Protein AF-A0A355BLF7-F1 (afdb_monomer_lite)

Secondary structure (DSSP, 8-state):
--PPEEEEEEEEETTEEEEEEEEESTT-EEEEEETTEEEEE---------THHHHGGGGS-HHHHHHHTTSS-HHHHHHHHHHHHHHHHHHHHHHHTT-TT-HHHHHHHHHHTTSS--SHHHHHHHHHHHHHHHHHTT-SS----BTTBHHHHHHHHHHHHHHHHHTT--HHHHHHHHHHHHHHHHHHHHHH-TT-SB-TTTTHHHHHHHHHHHHHTT--HHHHHHHHHHHHHHHTT-B---SSTHHHHHHHHHHHHHHHHHHH-

pLDDT: mean 91.9, std 12.94, range [33.38, 98.88]

Structure (mmCIF, N/CA/C/O backbone):
data_AF-A0A355BLF7-F1
#
_entry.id   AF-A0A355BLF7-F1
#
loop_
_atom_site.group_PDB
_atom_site.id
_atom_site.type_symbol
_atom_site.label_atom_id
_atom_site.label_alt_id
_atom_site.label_comp_id
_atom_site.label_asym_id
_atom_site.label_entity_id
_atom_site.label_seq_id
_atom_site.pdbx_PDB_ins_code
_atom_site.Cartn_x
_atom_site.Cartn_y
_atom_site.Cartn_z
_atom_site.occupancy
_atom_site.B_iso_or_equiv
_atom_site.auth_seq_id
_atom_site.auth_comp_id
_atom_site.auth_asym_id
_atom_site.auth_atom_id
_atom_site.pdbx_PDB_model_num
ATOM 1 N N . PRO A 1 1 ? 7.977 21.917 -25.451 1.00 33.38 1 PRO A N 1
ATOM 2 C CA . PRO A 1 1 ? 8.836 20.800 -25.909 1.00 33.38 1 PRO A CA 1
ATOM 3 C C . PRO A 1 1 ? 8.774 19.627 -24.913 1.00 33.38 1 PRO A C 1
ATOM 5 O O . PRO A 1 1 ? 9.545 19.585 -23.960 1.00 33.38 1 PRO A O 1
ATOM 8 N N . ARG A 1 2 ? 7.793 18.725 -25.054 1.00 38.34 2 ARG A N 1
ATOM 9 C CA . ARG A 1 2 ? 7.710 17.533 -24.194 1.00 38.34 2 ARG A CA 1
ATOM 10 C C . ARG A 1 2 ? 8.636 16.473 -24.788 1.00 38.34 2 ARG A C 1
ATOM 12 O O . ARG A 1 2 ? 8.293 15.871 -25.797 1.00 38.34 2 ARG A O 1
ATOM 19 N N . GLY A 1 3 ? 9.834 16.346 -24.220 1.00 43.81 3 GLY A N 1
ATOM 20 C CA . GLY A 1 3 ? 10.828 15.356 -24.628 1.00 43.81 3 GLY A CA 1
ATOM 21 C C . GLY A 1 3 ? 10.246 13.948 -24.551 1.00 43.81 3 GLY A C 1
ATOM 22 O O . GLY A 1 3 ? 9.811 13.514 -23.485 1.00 43.81 3 GLY A O 1
ATOM 23 N N . GLY A 1 4 ? 10.193 13.264 -25.691 1.00 65.94 4 GLY A N 1
ATOM 24 C CA . GLY A 1 4 ? 9.926 11.832 -25.730 1.00 65.94 4 GLY A CA 1
ATOM 25 C C . GLY A 1 4 ? 11.127 11.067 -25.181 1.00 65.94 4 GLY A C 1
ATOM 26 O O . GLY A 1 4 ? 12.266 11.516 -25.305 1.00 65.94 4 GLY A O 1
ATOM 27 N N . LEU A 1 5 ? 10.872 9.917 -24.558 1.00 71.56 5 LEU A N 1
ATOM 28 C CA . LEU A 1 5 ? 11.927 8.968 -24.219 1.00 71.56 5 LEU A CA 1
ATOM 29 C C . LEU A 1 5 ? 12.584 8.491 -25.521 1.00 71.56 5 LEU A C 1
ATOM 31 O O . LEU A 1 5 ? 11.860 8.080 -26.423 1.00 71.56 5 LEU A O 1
ATOM 35 N N . SER A 1 6 ? 13.911 8.533 -25.610 1.00 86.19 6 SER A N 1
ATOM 36 C CA . SER A 1 6 ? 14.687 7.846 -26.648 1.00 86.19 6 SER A CA 1
ATOM 37 C C . SER A 1 6 ? 15.894 7.201 -25.973 1.00 86.19 6 SER A C 1
ATOM 39 O O . SER A 1 6 ? 16.704 7.887 -25.347 1.00 86.19 6 SER A O 1
ATOM 41 N N . ILE A 1 7 ? 15.954 5.872 -26.002 1.00 89.06 7 ILE A N 1
ATOM 42 C CA . ILE A 1 7 ? 17.043 5.067 -25.443 1.00 89.06 7 ILE A CA 1
ATOM 43 C C . ILE A 1 7 ? 17.579 4.189 -26.565 1.00 89.06 7 ILE A C 1
ATOM 45 O O . ILE A 1 7 ? 16.824 3.422 -27.156 1.00 89.06 7 ILE A O 1
ATOM 49 N N . LEU A 1 8 ? 18.886 4.246 -26.805 1.00 92.06 8 LEU A N 1
ATOM 50 C CA . LEU A 1 8 ? 19.581 3.312 -27.681 1.00 92.06 8 LEU A CA 1
ATOM 51 C C . LEU A 1 8 ? 20.427 2.367 -26.823 1.00 92.06 8 LEU A C 1
ATOM 53 O O . LEU A 1 8 ? 21.418 2.777 -26.221 1.00 92.06 8 LEU A O 1
ATOM 57 N N . ALA A 1 9 ? 20.007 1.109 -26.728 1.00 92.75 9 ALA A N 1
ATOM 58 C CA . ALA A 1 9 ? 20.757 0.057 -26.054 1.00 92.75 9 ALA A CA 1
ATOM 59 C C . ALA A 1 9 ? 21.667 -0.653 -27.061 1.00 92.75 9 ALA A C 1
ATOM 61 O O . ALA A 1 9 ? 21.210 -1.035 -28.137 1.00 92.75 9 ALA A O 1
ATOM 62 N N . HIS A 1 10 ? 22.935 -0.851 -26.699 1.00 94.56 10 HIS A N 1
ATOM 63 C CA . HIS A 1 10 ? 23.923 -1.572 -27.501 1.00 94.56 10 HIS A CA 1
ATOM 64 C C . HIS A 1 10 ? 24.354 -2.842 -26.768 1.00 94.56 10 HIS A C 1
ATOM 66 O O . HIS A 1 10 ? 24.668 -2.792 -25.579 1.00 94.56 10 HIS A O 1
ATOM 72 N N . VAL A 1 11 ? 24.393 -3.964 -27.482 1.00 94.00 11 VAL A N 1
ATOM 73 C CA . VAL A 1 11 ? 24.944 -5.233 -27.001 1.00 94.00 11 VAL A CA 1
ATOM 74 C C . VAL A 1 11 ? 26.015 -5.691 -27.981 1.00 94.00 11 VAL A C 1
ATOM 76 O O . VAL A 1 11 ? 25.779 -5.727 -29.186 1.00 94.00 11 VAL A O 1
ATOM 79 N N . THR A 1 12 ? 27.178 -6.061 -27.451 1.00 94.75 12 THR A N 1
ATOM 80 C CA . THR A 1 12 ? 28.284 -6.648 -28.211 1.00 94.75 12 THR A CA 1
ATOM 81 C C . THR A 1 12 ? 28.637 -7.989 -27.585 1.00 94.75 12 THR A C 1
ATOM 83 O O . THR A 1 12 ? 28.767 -8.082 -26.364 1.00 94.75 12 THR A O 1
ATOM 86 N N . SER A 1 13 ? 28.798 -9.012 -28.416 1.00 93.12 13 SER A N 1
ATOM 87 C CA . SER A 1 13 ? 29.234 -10.356 -28.027 1.00 93.12 13 SER A CA 1
ATOM 88 C C . SER A 1 13 ? 30.287 -10.877 -29.010 1.00 93.12 13 SER A C 1
ATOM 90 O O . SER A 1 13 ? 30.612 -10.192 -29.981 1.00 93.12 13 SER A O 1
ATOM 92 N N . GLU A 1 14 ? 30.815 -12.081 -28.775 1.00 94.56 14 GLU A N 1
ATOM 93 C CA . GLU A 1 14 ? 31.691 -12.761 -29.743 1.00 94.56 14 GLU A CA 1
ATOM 94 C C . GLU A 1 14 ? 30.963 -13.075 -31.062 1.00 94.56 14 GLU A C 1
ATOM 96 O O . GLU A 1 14 ? 31.590 -13.076 -32.118 1.00 94.56 14 GLU A O 1
ATOM 101 N N . ASP A 1 15 ? 29.639 -13.254 -31.008 1.00 91.81 15 ASP A N 1
ATOM 102 C CA . ASP A 1 15 ? 28.801 -13.626 -32.150 1.00 91.81 15 ASP A CA 1
ATOM 103 C C . ASP A 1 15 ? 28.313 -12.426 -32.984 1.00 91.81 15 ASP A C 1
ATOM 105 O O . ASP A 1 15 ? 27.698 -12.628 -34.028 1.00 91.81 15 ASP A O 1
ATOM 109 N N . GLY A 1 16 ? 28.566 -11.182 -32.549 1.00 93.75 16 GLY A N 1
ATOM 110 C CA . GLY A 1 16 ? 28.149 -9.977 -33.277 1.00 93.75 16 GLY A CA 1
ATOM 111 C C . GLY A 1 16 ? 27.685 -8.816 -32.395 1.00 93.75 16 GLY A C 1
ATOM 112 O O . GLY A 1 16 ? 27.892 -8.791 -31.174 1.00 93.75 16 GLY A O 1
ATOM 113 N N . GLN A 1 17 ? 27.059 -7.826 -33.033 1.00 95.31 17 GLN A N 1
ATOM 114 C CA . GLN A 1 17 ? 26.554 -6.603 -32.409 1.00 95.31 17 GLN A CA 1
ATOM 115 C C . GLN A 1 17 ? 25.059 -6.423 -32.653 1.00 95.31 17 GLN A C 1
ATOM 117 O O . GLN A 1 17 ? 24.564 -6.610 -33.760 1.00 95.31 17 GLN A O 1
ATOM 122 N N . ALA A 1 18 ? 24.333 -5.969 -31.637 1.00 96.19 18 ALA A N 1
ATOM 123 C CA . ALA A 1 18 ? 22.931 -5.603 -31.768 1.00 96.19 18 ALA A CA 1
ATOM 124 C C . ALA A 1 18 ? 22.638 -4.249 -31.121 1.00 96.19 18 ALA A C 1
ATOM 126 O O . ALA A 1 18 ? 23.245 -3.865 -30.118 1.00 96.19 18 ALA A O 1
ATOM 127 N N . THR A 1 19 ? 21.674 -3.525 -31.686 1.00 95.69 19 THR A N 1
ATOM 128 C CA . THR A 1 19 ? 21.139 -2.288 -31.117 1.00 95.69 19 THR A CA 1
ATOM 129 C C . THR A 1 19 ? 19.628 -2.371 -30.985 1.00 95.69 19 THR A C 1
ATOM 131 O O . THR A 1 19 ? 18.955 -2.906 -31.862 1.00 95.69 19 THR A O 1
ATOM 134 N N . ALA A 1 20 ? 19.084 -1.840 -29.894 1.00 94.62 20 ALA A N 1
ATOM 135 C CA . ALA A 1 20 ? 17.649 -1.694 -29.688 1.00 94.62 20 ALA A CA 1
ATOM 136 C C . ALA A 1 20 ? 17.327 -0.235 -29.353 1.00 94.62 20 ALA A C 1
ATOM 138 O O . ALA A 1 20 ? 17.815 0.307 -28.362 1.00 94.62 20 ALA A O 1
ATOM 139 N N . LEU A 1 21 ? 16.512 0.396 -30.191 1.00 91.12 21 LEU A N 1
ATOM 140 C CA . LEU A 1 21 ? 15.984 1.739 -30.004 1.00 91.12 21 LEU A CA 1
ATOM 141 C C . LEU A 1 21 ? 14.617 1.642 -29.324 1.00 91.12 21 LEU A C 1
ATOM 143 O O . LEU A 1 21 ? 13.705 1.006 -29.853 1.00 91.12 21 LEU A O 1
ATOM 147 N N . ILE A 1 22 ? 14.475 2.274 -28.166 1.00 88.75 22 ILE A N 1
ATOM 148 C CA . ILE A 1 22 ? 13.221 2.411 -27.423 1.00 88.75 22 ILE A CA 1
ATOM 149 C C . ILE A 1 22 ? 12.811 3.876 -27.497 1.00 88.75 22 ILE A C 1
ATOM 151 O O . ILE A 1 22 ? 13.537 4.732 -26.992 1.00 88.75 22 ILE A O 1
ATOM 155 N N . GLU A 1 23 ? 11.661 4.168 -28.104 1.00 85.12 23 GLU A N 1
ATOM 156 C CA . GLU A 1 23 ? 11.218 5.546 -28.344 1.00 85.12 23 GLU A CA 1
ATOM 157 C C . GLU A 1 23 ? 9.750 5.793 -27.987 1.00 85.12 23 GLU A C 1
ATOM 159 O O . GLU A 1 23 ? 8.889 4.930 -28.126 1.00 85.12 23 GLU A O 1
ATOM 164 N N . GLY A 1 24 ? 9.446 6.993 -27.494 1.00 76.88 24 GLY A N 1
ATOM 165 C CA . GLY A 1 24 ? 8.100 7.409 -27.092 1.00 76.88 24 GLY A CA 1
ATOM 166 C C . GLY A 1 24 ? 7.677 6.880 -25.716 1.00 76.88 24 GLY A C 1
ATOM 167 O O . GLY A 1 24 ? 7.383 7.672 -24.821 1.00 76.88 24 GLY A O 1
ATOM 168 N N . SER A 1 25 ? 7.686 5.557 -25.514 1.00 75.38 25 SER A N 1
ATOM 169 C CA . SER A 1 25 ? 7.374 4.887 -24.238 1.00 75.38 25 SER A CA 1
ATOM 170 C C . SER A 1 25 ? 8.478 3.909 -23.840 1.00 75.38 25 SER A C 1
ATOM 172 O O . SER A 1 25 ? 9.094 3.284 -24.692 1.00 75.38 25 SER A O 1
ATOM 174 N N . HIS A 1 26 ? 8.671 3.699 -22.534 1.00 74.69 26 HIS A N 1
ATOM 175 C CA . HIS A 1 26 ? 9.653 2.756 -21.971 1.00 74.69 26 HIS A CA 1
ATOM 176 C C . HIS A 1 26 ? 9.409 1.284 -22.345 1.00 74.69 26 HIS A C 1
ATOM 178 O O . HIS A 1 26 ? 10.265 0.441 -22.103 1.00 74.69 26 HIS A O 1
ATOM 184 N N . THR A 1 27 ? 8.253 0.974 -22.930 1.00 81.31 27 THR A N 1
ATOM 185 C CA . THR A 1 27 ? 7.889 -0.357 -23.435 1.00 81.31 27 THR A CA 1
ATOM 186 C C . THR A 1 27 ? 7.855 -0.442 -24.961 1.00 81.31 27 THR A C 1
ATOM 188 O O . THR A 1 27 ? 7.622 -1.520 -25.505 1.00 81.31 27 THR A O 1
ATOM 191 N N . HIS A 1 28 ? 8.060 0.672 -25.670 1.00 85.00 28 HIS A N 1
ATOM 192 C CA . HIS A 1 28 ? 7.994 0.709 -27.129 1.00 85.00 28 HIS A CA 1
ATOM 193 C C . HIS A 1 28 ? 9.388 0.533 -27.717 1.00 85.00 28 HIS A C 1
ATOM 195 O O . HIS A 1 28 ? 10.113 1.500 -27.937 1.00 85.00 28 HIS A O 1
ATOM 201 N N . VAL A 1 29 ? 9.763 -0.721 -27.972 1.00 89.88 29 VAL A N 1
ATOM 202 C CA . VAL A 1 29 ? 10.907 -1.019 -28.837 1.00 89.88 29 VAL A CA 1
ATOM 203 C C . VAL A 1 29 ? 10.523 -0.554 -30.240 1.00 89.88 29 VAL A C 1
ATOM 205 O O . VAL A 1 29 ? 9.631 -1.128 -30.855 1.00 89.88 29 VAL A O 1
ATOM 208 N N . ALA A 1 30 ? 11.145 0.522 -30.710 1.00 91.12 30 ALA A N 1
ATOM 209 C CA . ALA A 1 30 ? 10.892 1.115 -32.016 1.00 91.12 30 ALA A CA 1
ATOM 210 C C . ALA A 1 30 ? 11.694 0.412 -33.112 1.00 91.12 30 ALA A C 1
ATOM 212 O O . ALA A 1 30 ? 11.191 0.208 -34.212 1.00 91.12 30 ALA A O 1
ATOM 213 N N . LYS A 1 31 ? 12.935 0.011 -32.814 1.00 93.50 31 LYS A N 1
ATOM 214 C CA . LYS A 1 31 ? 13.829 -0.603 -33.799 1.00 93.50 31 LYS A CA 1
ATOM 215 C C . LYS A 1 31 ? 14.808 -1.562 -33.142 1.00 93.50 31 LYS A C 1
ATOM 217 O O . LYS A 1 31 ? 15.333 -1.254 -32.079 1.00 93.50 31 LYS A O 1
ATOM 222 N N . VAL A 1 32 ? 15.093 -2.690 -33.785 1.00 95.31 32 VAL A N 1
ATOM 223 C CA . VAL A 1 32 ? 16.203 -3.584 -33.432 1.00 95.31 32 VAL A CA 1
ATOM 224 C C . VAL A 1 32 ? 17.059 -3.813 -34.670 1.00 95.31 32 VAL A C 1
ATOM 226 O O . VAL A 1 32 ? 16.540 -4.162 -35.730 1.00 95.31 32 VAL A O 1
ATOM 229 N N . THR A 1 33 ? 18.367 -3.626 -34.529 1.00 95.62 33 THR A N 1
ATOM 230 C CA . THR A 1 33 ? 19.365 -3.856 -35.579 1.00 95.62 33 THR A CA 1
ATOM 231 C C . THR A 1 33 ? 20.331 -4.938 -35.108 1.00 95.62 33 THR A C 1
ATOM 233 O O . THR A 1 33 ? 20.793 -4.861 -33.976 1.00 95.62 33 THR A O 1
ATOM 236 N N . VAL A 1 34 ? 20.651 -5.921 -35.947 1.00 95.19 34 VAL A N 1
ATOM 237 C CA . VAL A 1 34 ? 21.659 -6.964 -35.690 1.00 95.19 34 VAL A CA 1
ATOM 238 C C . VAL A 1 34 ? 22.688 -6.894 -36.811 1.00 95.19 34 VAL A C 1
ATOM 240 O O . VAL A 1 34 ? 22.319 -6.930 -37.981 1.00 95.19 34 VAL A O 1
ATOM 243 N N . ASP A 1 35 ? 23.954 -6.686 -36.460 1.00 94.69 35 ASP A N 1
ATOM 244 C CA . ASP A 1 35 ? 25.089 -6.520 -37.377 1.00 94.69 35 ASP A CA 1
ATOM 245 C C . ASP A 1 35 ? 24.830 -5.498 -38.499 1.00 94.69 35 ASP A C 1
ATOM 247 O O . ASP A 1 35 ? 25.184 -5.682 -39.661 1.00 94.69 35 ASP A O 1
ATOM 251 N N . GLY A 1 36 ? 24.163 -4.394 -38.146 1.00 89.50 36 GLY A N 1
ATOM 252 C CA . GLY A 1 36 ? 23.797 -3.324 -39.082 1.00 89.50 36 GLY A CA 1
ATOM 253 C C . GLY A 1 36 ? 22.530 -3.585 -39.908 1.00 89.50 36 GLY A C 1
ATOM 254 O O . GLY A 1 36 ? 22.077 -2.680 -40.608 1.00 89.50 36 GLY A O 1
ATOM 255 N N . VAL A 1 37 ? 21.910 -4.764 -39.796 1.00 93.81 37 VAL A N 1
ATOM 256 C CA . VAL A 1 37 ? 20.663 -5.124 -40.488 1.00 93.81 37 VAL A CA 1
ATOM 257 C C . VAL A 1 37 ? 19.459 -4.928 -39.570 1.00 93.81 37 VAL A C 1
ATOM 259 O O . VAL A 1 37 ? 19.439 -5.404 -38.437 1.00 93.81 37 VAL A O 1
ATOM 262 N N . VAL A 1 38 ? 18.426 -4.232 -40.050 1.00 94.75 38 VAL A N 1
ATOM 263 C CA . VAL A 1 38 ? 17.184 -4.025 -39.290 1.00 94.75 38 VAL A CA 1
ATOM 264 C C . VAL A 1 38 ? 16.431 -5.351 -39.179 1.00 94.75 38 VAL A C 1
ATOM 266 O O . VAL A 1 38 ? 15.897 -5.852 -40.164 1.00 94.75 38 VAL A O 1
ATOM 269 N N . ALA A 1 39 ? 16.394 -5.914 -37.973 1.00 93.56 39 ALA A N 1
ATOM 270 C CA . ALA A 1 39 ? 15.691 -7.158 -37.667 1.00 93.56 39 ALA A CA 1
ATOM 271 C C . ALA A 1 39 ? 14.232 -6.911 -37.249 1.00 93.56 39 ALA A C 1
ATOM 273 O O . ALA A 1 39 ? 13.374 -7.775 -37.419 1.00 93.56 39 ALA A O 1
ATOM 274 N N . PHE A 1 40 ? 13.945 -5.732 -36.693 1.00 92.94 40 PHE A N 1
ATOM 275 C CA . PHE A 1 40 ? 12.611 -5.332 -36.261 1.00 92.94 40 PHE A CA 1
ATOM 276 C C . PHE A 1 40 ? 12.463 -3.814 -36.351 1.00 92.94 40 PHE A C 1
ATOM 278 O O . PHE A 1 40 ? 13.364 -3.079 -35.950 1.00 92.94 40 PHE A O 1
ATOM 285 N N . GLU A 1 41 ? 11.315 -3.339 -36.824 1.00 92.56 41 GLU A N 1
ATOM 286 C CA . GLU A 1 41 ? 10.962 -1.921 -36.817 1.00 92.56 41 GLU A CA 1
ATOM 287 C C . GLU A 1 41 ? 9.455 -1.777 -36.603 1.00 92.56 41 GLU A C 1
ATOM 289 O O . GLU A 1 41 ? 8.650 -2.493 -37.202 1.00 92.56 41 GLU A O 1
ATOM 294 N N . ARG A 1 42 ? 9.073 -0.879 -35.698 1.00 88.31 42 ARG A N 1
ATOM 295 C CA . ARG A 1 42 ? 7.686 -0.557 -35.387 1.00 88.31 42 ARG A CA 1
ATOM 296 C C . ARG A 1 42 ? 7.572 0.942 -35.182 1.00 88.31 42 ARG A C 1
ATOM 298 O O . ARG A 1 42 ? 8.088 1.491 -34.207 1.00 88.31 42 ARG A O 1
ATOM 305 N N . GLU A 1 43 ? 6.837 1.583 -36.080 1.00 80.25 43 GLU A N 1
ATOM 306 C CA . GLU A 1 43 ? 6.510 2.995 -35.939 1.00 80.25 43 GLU A CA 1
ATOM 307 C C . GLU A 1 43 ? 5.768 3.240 -34.624 1.00 80.25 43 GLU A C 1
ATOM 309 O O . GLU A 1 43 ? 4.969 2.415 -34.161 1.00 80.25 43 GLU A O 1
ATOM 314 N N . ILE A 1 44 ? 6.035 4.393 -34.012 1.00 69.25 44 ILE A N 1
ATOM 315 C CA . ILE A 1 44 ? 5.171 4.897 -32.955 1.00 69.25 44 ILE A CA 1
ATOM 316 C C . ILE A 1 44 ? 3.827 5.133 -33.629 1.00 69.25 44 ILE A C 1
ATOM 318 O O . ILE A 1 44 ? 3.672 6.087 -34.389 1.00 69.25 44 ILE A O 1
ATOM 322 N N . GLN A 1 45 ? 2.849 4.266 -33.364 1.00 59.28 45 GLN A N 1
ATOM 323 C CA . GLN A 1 45 ? 1.475 4.625 -33.648 1.00 59.28 45 GLN A CA 1
ATOM 324 C C . GLN A 1 45 ? 1.172 5.822 -32.754 1.00 59.28 45 GLN A C 1
ATOM 326 O O . GLN A 1 45 ? 0.854 5.668 -31.576 1.00 59.28 45 GLN A O 1
ATOM 331 N N . THR A 1 46 ? 1.254 7.024 -33.320 1.00 48.84 46 THR A N 1
ATOM 332 C CA . THR A 1 46 ? 0.516 8.182 -32.834 1.00 48.84 46 THR A CA 1
ATOM 333 C C . THR A 1 46 ? -0.957 7.909 -33.098 1.00 48.84 46 THR A C 1
ATOM 335 O O . THR A 1 46 ? -1.629 8.637 -33.819 1.00 48.84 46 THR A O 1
ATOM 338 N N . GLN A 1 47 ? -1.500 6.845 -32.504 1.00 41.53 47 GLN A N 1
ATOM 339 C CA . GLN A 1 47 ? -2.813 7.046 -31.952 1.00 41.53 47 GLN A CA 1
ATOM 340 C C . GLN A 1 47 ? -2.597 8.202 -30.986 1.00 41.53 47 GLN A C 1
ATOM 342 O O . GLN A 1 47 ? -1.749 8.133 -30.090 1.00 41.53 47 GLN A O 1
ATOM 347 N N . GLU A 1 48 ? -3.320 9.293 -31.207 1.00 38.94 48 GLU A N 1
ATOM 348 C CA . GLU A 1 48 ? -3.847 10.062 -30.097 1.00 38.94 48 GLU A CA 1
ATOM 349 C C . GLU A 1 48 ? -4.538 9.039 -29.193 1.00 38.94 48 GLU A C 1
ATOM 351 O O . GLU A 1 48 ? -5.742 8.821 -29.248 1.00 38.94 48 GLU A O 1
ATOM 356 N N . SER A 1 49 ? -3.755 8.291 -28.411 1.00 37.47 49 SER A N 1
ATOM 357 C CA . SER A 1 49 ? -4.277 7.592 -27.272 1.00 37.47 49 SER A CA 1
ATOM 358 C C . SER A 1 49 ? -4.896 8.739 -26.516 1.00 37.47 49 SER A C 1
ATOM 360 O O . SER A 1 49 ? -4.166 9.654 -26.110 1.00 37.47 49 SER A O 1
ATOM 362 N N . ASN A 1 50 ? -6.219 8.742 -26.436 1.00 36.06 50 ASN A N 1
ATOM 363 C CA . ASN A 1 50 ? -6.960 9.501 -25.462 1.00 36.06 50 ASN A CA 1
ATOM 364 C C . ASN A 1 50 ? -6.363 9.153 -24.087 1.00 36.06 50 ASN A C 1
ATOM 366 O O . ASN A 1 50 ? -6.921 8.392 -23.311 1.00 36.06 50 ASN A O 1
ATOM 370 N N . ASN A 1 51 ? -5.221 9.760 -23.757 1.00 39.19 51 ASN A N 1
ATOM 371 C CA . ASN A 1 51 ? -4.736 9.981 -22.406 1.00 39.19 51 ASN A CA 1
ATOM 372 C C . ASN A 1 51 ? -5.690 10.950 -21.682 1.00 39.19 51 ASN A C 1
ATOM 374 O O . ASN A 1 51 ? -5.381 11.361 -20.570 1.00 39.19 51 ASN A O 1
ATOM 378 N N . GLN A 1 52 ? -6.838 11.290 -22.289 1.00 38.91 52 GLN A N 1
ATOM 379 C CA . GLN A 1 52 ? -8.002 11.880 -21.638 1.00 38.91 52 GLN A CA 1
ATOM 380 C C . GLN A 1 52 ? -8.323 11.134 -20.332 1.00 38.91 52 GLN A C 1
ATOM 382 O O . GLN A 1 52 ? -8.468 11.763 -19.297 1.00 38.91 52 GLN A O 1
ATOM 387 N N . SER A 1 53 ? -8.232 9.796 -20.280 1.00 46.44 53 SER A N 1
ATOM 388 C CA . SER A 1 53 ? -8.604 9.078 -19.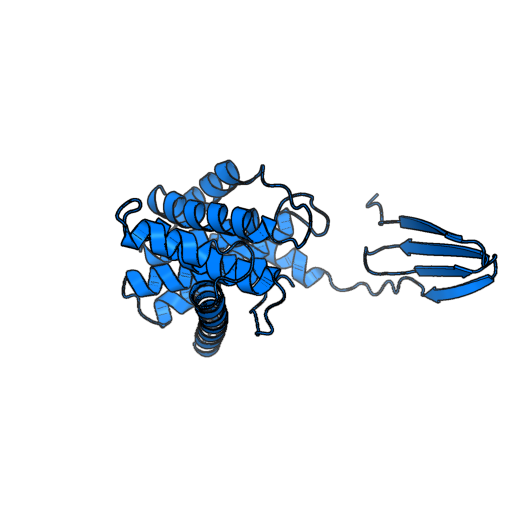047 1.00 46.44 53 SER A CA 1
ATOM 389 C C . SER A 1 53 ? -7.684 9.321 -17.835 1.00 46.44 53 SER A C 1
ATOM 391 O O . SER A 1 53 ? -8.072 9.010 -16.712 1.00 46.44 53 SER A O 1
ATOM 393 N N . ALA A 1 54 ? -6.454 9.811 -18.032 1.00 49.88 54 ALA A N 1
ATOM 394 C CA . ALA A 1 54 ? -5.532 10.132 -16.938 1.00 49.88 54 ALA A CA 1
ATOM 395 C C . ALA A 1 54 ? -5.520 11.631 -16.593 1.00 49.88 54 ALA A C 1
ATOM 397 O O . ALA A 1 54 ? -5.169 11.967 -15.462 1.00 49.88 54 ALA A O 1
ATOM 398 N N . SER A 1 55 ? -5.896 12.513 -17.534 1.00 54.09 55 SER A N 1
ATOM 399 C CA . SER A 1 55 ? -6.024 13.950 -17.259 1.00 54.09 55 SER A CA 1
ATOM 400 C C . SER A 1 55 ? -7.266 14.272 -16.441 1.00 54.09 55 SER A C 1
ATOM 402 O O . SER A 1 55 ? -7.178 15.105 -15.549 1.00 54.09 55 SER A O 1
ATOM 404 N N . ASP A 1 56 ? -8.370 13.560 -16.666 1.00 69.94 56 ASP A N 1
ATOM 405 C CA . ASP A 1 56 ? -9.668 13.962 -16.112 1.00 69.94 56 ASP A CA 1
ATOM 406 C C . ASP A 1 56 ? -9.733 13.833 -14.581 1.00 69.94 56 ASP A C 1
ATOM 408 O O . ASP A 1 56 ? -10.404 14.614 -13.919 1.00 69.94 56 ASP A O 1
ATOM 412 N N . LEU A 1 57 ? -9.002 12.885 -13.976 1.00 83.06 57 LEU A N 1
ATOM 413 C CA . LEU A 1 57 ? -8.980 12.709 -12.513 1.00 83.06 57 LEU A CA 1
ATOM 414 C C . LEU A 1 57 ? -8.329 13.878 -11.767 1.00 83.06 57 LEU A C 1
ATOM 416 O O . LEU A 1 57 ? -8.637 14.088 -10.595 1.00 83.06 57 LEU A O 1
ATOM 420 N N . LEU A 1 58 ? -7.411 14.598 -12.417 1.00 86.50 58 LEU A N 1
ATOM 421 C CA . LEU A 1 58 ? -6.706 15.729 -11.811 1.00 86.50 58 LEU A CA 1
ATOM 422 C C . LEU A 1 58 ? -7.556 17.003 -11.777 1.00 86.50 58 LEU A C 1
ATOM 424 O O . LEU A 1 58 ? -7.219 17.923 -11.034 1.00 86.50 58 LEU A O 1
ATOM 428 N N . ASP A 1 59 ? -8.651 17.035 -12.539 1.00 90.31 59 ASP A N 1
ATOM 429 C CA . ASP A 1 59 ? -9.588 18.158 -12.574 1.00 90.31 59 ASP A CA 1
ATOM 430 C C . ASP A 1 59 ? -10.586 18.127 -11.403 1.00 90.31 59 ASP A C 1
ATOM 432 O O . ASP A 1 59 ? -11.231 19.135 -11.114 1.00 90.31 59 ASP A O 1
ATOM 436 N N . TYR A 1 60 ? -10.687 16.997 -10.692 1.00 91.50 60 TYR A N 1
ATOM 437 C CA . TYR A 1 60 ? -11.535 16.849 -9.510 1.00 91.50 60 TYR A CA 1
ATOM 43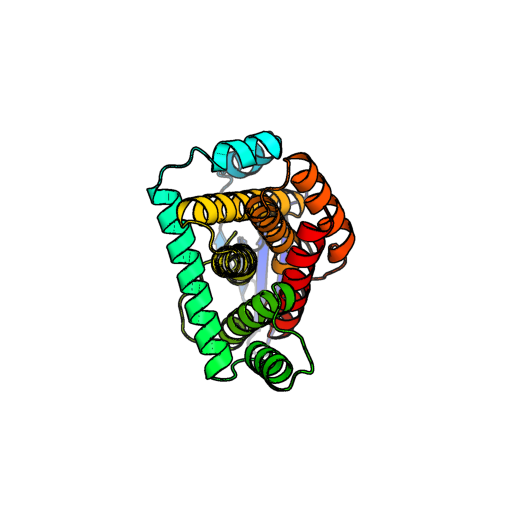8 C C . TYR A 1 60 ? -10.769 17.138 -8.219 1.00 91.50 60 TYR A C 1
ATOM 440 O O . TYR A 1 60 ? -9.624 16.724 -8.019 1.00 91.50 60 TYR A O 1
ATOM 448 N N . SER A 1 61 ? -11.448 17.784 -7.277 1.00 92.75 61 SER A N 1
ATOM 449 C CA . SER A 1 61 ? -10.973 17.909 -5.905 1.00 92.75 61 SER A CA 1
ATOM 450 C C . SER A 1 61 ? -10.993 16.558 -5.181 1.00 92.75 61 SER A C 1
ATOM 452 O O . SER A 1 61 ? -11.824 15.687 -5.444 1.00 92.75 61 SER A O 1
ATOM 454 N N . ILE A 1 62 ? -10.125 16.405 -4.175 1.00 91.69 62 ILE A N 1
ATOM 455 C CA . ILE A 1 62 ? -10.130 15.234 -3.279 1.00 91.69 62 ILE A CA 1
ATOM 456 C C . ILE A 1 62 ? -11.524 15.014 -2.673 1.00 91.69 62 ILE A C 1
ATOM 458 O O . ILE A 1 62 ? -11.975 13.875 -2.556 1.00 91.69 62 ILE A O 1
ATOM 462 N N . LYS A 1 63 ? -12.238 16.097 -2.347 1.00 93.19 63 LYS A N 1
ATOM 463 C CA . LYS A 1 63 ? -13.605 16.040 -1.824 1.00 93.19 63 LYS A CA 1
ATOM 464 C C . LYS A 1 63 ? -14.571 15.383 -2.797 1.00 93.19 63 LYS A C 1
ATOM 466 O O . LYS A 1 63 ? -15.356 14.537 -2.377 1.00 93.19 63 LYS A O 1
ATOM 471 N N . GLU A 1 64 ? -14.527 15.765 -4.068 1.00 94.75 64 GLU A N 1
ATOM 472 C CA . GLU A 1 64 ? -15.390 15.194 -5.104 1.00 94.75 64 GLU A CA 1
ATOM 473 C C . GLU A 1 64 ? -15.083 13.712 -5.311 1.00 94.75 64 GLU A C 1
ATOM 475 O O . GLU A 1 64 ? -16.004 12.898 -5.304 1.00 94.75 64 GLU A O 1
ATOM 480 N N . LEU A 1 65 ? -13.799 13.343 -5.367 1.00 94.31 65 LEU A N 1
ATOM 481 C CA . LEU A 1 65 ? -13.369 11.948 -5.507 1.00 94.31 65 LEU A CA 1
ATOM 482 C C . LEU A 1 65 ? -13.841 11.073 -4.337 1.00 94.31 65 LEU A C 1
ATOM 484 O O . LEU A 1 65 ? -14.396 9.995 -4.543 1.00 94.31 65 LEU A O 1
ATOM 488 N N . VAL A 1 66 ? -13.654 11.543 -3.100 1.00 94.31 66 VAL A N 1
ATOM 489 C CA . VAL A 1 66 ? -14.091 10.829 -1.890 1.00 94.31 66 VAL A CA 1
ATOM 490 C C . VAL A 1 66 ? -15.613 10.751 -1.809 1.00 94.31 66 VAL A C 1
ATOM 492 O O . VAL A 1 66 ? -16.148 9.732 -1.378 1.00 94.31 66 VAL A O 1
ATOM 495 N N . THR A 1 67 ? -16.322 11.802 -2.224 1.00 94.75 67 THR A N 1
ATOM 496 C CA . THR A 1 67 ? -17.793 11.804 -2.243 1.00 94.75 67 THR A CA 1
ATOM 497 C C . THR A 1 67 ? -18.313 10.781 -3.245 1.00 94.75 67 THR A C 1
ATOM 499 O O . THR A 1 67 ? -19.132 9.947 -2.874 1.00 94.75 67 THR A O 1
ATOM 502 N N . ALA A 1 68 ? -17.754 10.752 -4.458 1.00 95.62 68 ALA A N 1
ATOM 503 C CA . ALA A 1 68 ? -18.113 9.776 -5.485 1.00 95.62 68 ALA A CA 1
ATOM 504 C C . ALA A 1 68 ? -17.890 8.320 -5.037 1.00 95.62 68 ALA A C 1
ATOM 506 O O . ALA A 1 68 ? -18.636 7.433 -5.443 1.00 95.62 68 ALA A O 1
ATOM 507 N N . CYS A 1 69 ? -16.911 8.064 -4.159 1.00 97.00 69 CYS A N 1
ATOM 508 C CA . CYS A 1 69 ? -16.675 6.729 -3.600 1.00 97.00 69 CYS A CA 1
ATOM 509 C C . CYS A 1 69 ? -17.804 6.221 -2.698 1.00 97.00 69 CYS A C 1
ATOM 511 O O . CYS A 1 69 ? -17.857 5.019 -2.476 1.00 97.00 69 CYS A O 1
ATOM 513 N N . LYS A 1 70 ? -18.662 7.099 -2.159 1.00 94.94 70 LYS A N 1
ATOM 514 C CA . LYS A 1 70 ? -19.798 6.719 -1.299 1.00 94.94 70 LYS A CA 1
ATOM 515 C C . LYS A 1 70 ? -21.029 6.292 -2.096 1.00 94.94 70 LYS A C 1
ATOM 517 O O . LYS A 1 70 ? -21.875 5.579 -1.565 1.00 94.94 70 LYS A O 1
ATOM 522 N N . ASP A 1 71 ? -21.094 6.699 -3.360 1.00 94.88 71 ASP A N 1
ATOM 523 C CA . ASP A 1 71 ? -22.235 6.478 -4.249 1.00 94.88 71 ASP A CA 1
ATOM 524 C C . ASP A 1 71 ? -21.965 5.365 -5.280 1.00 94.88 71 ASP A C 1
ATOM 526 O O . ASP A 1 71 ? -22.696 5.217 -6.263 1.00 94.88 71 ASP A O 1
ATOM 530 N N . LEU A 1 72 ? -20.902 4.574 -5.090 1.00 96.44 72 LEU A N 1
ATOM 531 C CA . LEU A 1 72 ? -20.609 3.443 -5.965 1.00 96.44 72 LEU A CA 1
ATOM 532 C C . LEU A 1 72 ? -21.649 2.325 -5.780 1.00 96.44 72 LEU A C 1
ATOM 534 O O . LEU A 1 72 ? -22.174 2.127 -4.683 1.00 96.44 72 LEU A O 1
ATOM 538 N N . PRO A 1 73 ? -21.942 1.549 -6.840 1.00 97.00 73 PRO A N 1
ATOM 539 C CA . PRO A 1 73 ? -22.833 0.405 -6.721 1.00 97.00 73 PRO A CA 1
ATOM 540 C C . PRO A 1 73 ? -22.228 -0.659 -5.798 1.00 97.00 73 PRO A C 1
ATOM 542 O O . PRO A 1 73 ? -21.028 -0.919 -5.854 1.00 97.00 73 PRO A O 1
ATOM 545 N N . GLU A 1 74 ? -23.073 -1.362 -5.042 1.00 95.94 74 GLU A N 1
ATOM 546 C CA . GLU A 1 74 ? -22.663 -2.399 -4.077 1.00 95.94 74 GLU A CA 1
ATOM 547 C C . GLU A 1 74 ? -21.706 -3.451 -4.669 1.00 95.94 74 GLU A C 1
ATOM 549 O O . GLU A 1 74 ? -20.755 -3.900 -4.033 1.00 95.94 74 GLU A O 1
ATOM 554 N N . GLN A 1 75 ? -21.905 -3.805 -5.942 1.00 97.88 75 GLN A N 1
ATOM 555 C CA . GLN A 1 75 ? -21.042 -4.743 -6.661 1.00 97.88 75 GLN A CA 1
ATOM 556 C C . GLN A 1 75 ? -19.578 -4.266 -6.736 1.00 97.88 75 GLN A C 1
ATOM 558 O O . GLN A 1 75 ? -18.666 -5.093 -6.732 1.00 97.88 75 GLN A O 1
ATOM 563 N N . ALA A 1 76 ? -19.341 -2.952 -6.801 1.00 97.88 76 ALA A N 1
ATOM 564 C CA . ALA A 1 76 ? -18.000 -2.376 -6.791 1.00 97.88 76 ALA A CA 1
ATOM 565 C C . ALA A 1 76 ? -17.339 -2.525 -5.413 1.00 97.88 76 ALA A C 1
ATOM 567 O O . ALA A 1 76 ? -16.171 -2.905 -5.343 1.00 97.88 76 ALA A O 1
ATOM 568 N N . TYR A 1 77 ? -18.083 -2.305 -4.325 1.00 98.44 77 TYR A N 1
ATOM 569 C CA . TYR A 1 77 ? -17.586 -2.536 -2.966 1.00 98.44 77 TYR A CA 1
ATOM 570 C C . TYR A 1 77 ? -17.226 -3.998 -2.747 1.00 98.44 77 TYR A C 1
ATOM 572 O O . TYR A 1 77 ? -16.109 -4.299 -2.326 1.00 98.44 77 TYR A O 1
ATOM 580 N N . LYS A 1 78 ? -18.124 -4.911 -3.130 1.00 98.31 78 LYS A N 1
ATOM 581 C CA . LYS A 1 78 ? -17.873 -6.350 -3.047 1.00 98.31 78 LYS A CA 1
ATOM 582 C C . LYS A 1 78 ? -16.615 -6.758 -3.813 1.00 98.31 78 LYS A C 1
ATOM 584 O O . LYS A 1 78 ? -15.768 -7.457 -3.269 1.00 98.31 78 LYS A O 1
ATOM 589 N N . PHE A 1 79 ? -16.450 -6.257 -5.038 1.00 98.19 79 PHE A N 1
ATOM 590 C CA . PHE A 1 79 ? -15.247 -6.504 -5.830 1.00 98.19 79 PHE A CA 1
ATOM 591 C C . PHE A 1 79 ? -13.968 -6.044 -5.111 1.00 98.19 79 PHE A C 1
ATOM 593 O O . PHE A 1 79 ? -12.986 -6.784 -5.061 1.00 98.19 79 PHE A O 1
ATOM 600 N N . LEU A 1 80 ? -13.971 -4.841 -4.529 1.00 98.44 80 LEU A N 1
ATOM 601 C CA . LEU A 1 80 ? -12.817 -4.314 -3.797 1.00 98.44 80 LEU A CA 1
ATOM 602 C C . LEU A 1 80 ? -12.499 -5.135 -2.541 1.00 98.44 80 LEU A C 1
ATOM 604 O O . LEU A 1 80 ? -11.324 -5.366 -2.243 1.00 98.44 80 LEU A O 1
ATOM 608 N N . ILE A 1 81 ? -13.525 -5.602 -1.830 1.00 98.69 81 ILE A N 1
ATOM 609 C CA . ILE A 1 81 ? -13.376 -6.470 -0.657 1.00 98.69 81 ILE A CA 1
ATOM 610 C C . ILE A 1 81 ? -12.785 -7.822 -1.065 1.00 98.69 81 ILE A C 1
ATOM 612 O O . ILE A 1 81 ? -11.798 -8.244 -0.464 1.00 98.69 81 ILE A O 1
ATOM 616 N N . ASP A 1 82 ? -13.301 -8.460 -2.119 1.00 98.25 82 ASP A N 1
ATOM 617 C CA . ASP A 1 82 ? -12.768 -9.724 -2.648 1.00 98.25 82 ASP A CA 1
ATOM 618 C C . ASP A 1 82 ? -11.280 -9.587 -3.018 1.00 98.25 82 ASP A C 1
ATOM 620 O O . ASP A 1 82 ? -10.447 -10.440 -2.693 1.00 98.25 82 ASP A O 1
ATOM 624 N N . CYS A 1 83 ? -10.913 -8.457 -3.626 1.00 96.88 83 CYS A N 1
ATOM 625 C CA . CYS A 1 83 ? -9.530 -8.121 -3.948 1.00 96.88 83 CYS A CA 1
ATOM 626 C C . CYS A 1 83 ? -8.646 -7.989 -2.696 1.00 96.88 83 CYS A C 1
ATOM 628 O O . CYS A 1 83 ? -7.534 -8.528 -2.651 1.00 96.88 83 CYS A O 1
ATOM 630 N N . ALA A 1 84 ? -9.134 -7.303 -1.660 1.00 98.38 84 ALA A N 1
ATOM 631 C CA . ALA A 1 84 ? -8.424 -7.156 -0.392 1.00 98.38 84 ALA A CA 1
ATOM 632 C C . ALA A 1 84 ? -8.278 -8.501 0.347 1.00 98.38 84 ALA A C 1
ATOM 634 O O . ALA A 1 84 ? -7.212 -8.794 0.896 1.00 98.38 84 ALA A O 1
ATOM 635 N N . LEU A 1 85 ? -9.310 -9.350 0.316 1.00 98.44 85 LEU A N 1
ATOM 636 C CA . LEU A 1 85 ? -9.294 -10.696 0.894 1.00 98.44 85 LEU A CA 1
ATOM 637 C C . LEU A 1 85 ? -8.288 -11.612 0.185 1.00 98.44 85 LEU A C 1
ATOM 639 O O . LEU A 1 85 ? -7.580 -12.363 0.858 1.00 98.44 85 LEU A O 1
ATOM 643 N N . SER A 1 86 ? -8.147 -11.504 -1.142 1.00 97.62 86 SER A N 1
ATOM 644 C CA . SER A 1 86 ? -7.090 -12.206 -1.886 1.00 97.62 86 SER A CA 1
ATOM 645 C C . SER A 1 86 ? -5.701 -11.822 -1.368 1.00 97.62 86 SER A C 1
ATOM 647 O O . SER A 1 86 ? -4.880 -12.688 -1.069 1.00 97.62 86 SER A O 1
ATOM 649 N N . ASN A 1 87 ? -5.448 -10.525 -1.168 1.00 98.31 87 ASN A N 1
ATOM 650 C CA . ASN A 1 87 ? -4.183 -10.056 -0.596 1.00 98.31 87 ASN A CA 1
ATOM 651 C C . ASN A 1 87 ? -3.988 -10.526 0.856 1.00 98.31 87 ASN A C 1
ATOM 653 O O . ASN A 1 87 ? -2.869 -10.862 1.247 1.00 98.31 87 ASN A O 1
ATOM 657 N N . GLN A 1 88 ? -5.060 -10.612 1.651 1.00 98.56 88 GLN A N 1
ATOM 658 C CA . GLN A 1 88 ? -5.004 -11.176 3.002 1.00 98.56 88 GLN A CA 1
ATOM 659 C C . GLN A 1 88 ? -4.656 -12.675 2.988 1.00 98.56 88 GLN A C 1
ATOM 661 O O . GLN A 1 88 ? -3.912 -13.139 3.854 1.00 98.56 88 GLN A O 1
ATOM 666 N N . ALA A 1 89 ? -5.150 -13.447 2.017 1.00 98.38 89 ALA A N 1
ATOM 667 C CA . ALA A 1 89 ? -4.778 -14.854 1.866 1.00 98.38 89 ALA A CA 1
ATOM 668 C C . ALA A 1 89 ? -3.277 -15.008 1.559 1.00 98.38 89 ALA A C 1
ATOM 670 O O . ALA A 1 89 ? -2.601 -15.835 2.174 1.00 98.38 89 ALA A O 1
ATOM 671 N N . VAL A 1 90 ? -2.735 -14.149 0.689 1.00 98.25 90 VAL A N 1
ATOM 672 C CA . VAL A 1 90 ? -1.292 -14.086 0.402 1.00 98.25 90 VAL A CA 1
ATOM 673 C C . VAL A 1 90 ? -0.494 -13.700 1.653 1.00 98.25 90 VAL A C 1
ATOM 675 O O . VAL A 1 90 ? 0.540 -14.308 1.929 1.00 98.25 90 VAL A O 1
ATOM 678 N N . ALA A 1 91 ? -0.999 -12.765 2.466 1.00 98.56 91 ALA A N 1
ATOM 679 C CA . ALA A 1 91 ? -0.392 -12.414 3.751 1.00 98.56 91 ALA A CA 1
ATOM 680 C C . ALA A 1 91 ? -0.277 -13.614 4.693 1.00 98.56 91 ALA A C 1
ATOM 682 O O . ALA A 1 91 ? 0.791 -13.867 5.252 1.00 98.56 91 ALA A O 1
ATOM 683 N N . LYS A 1 92 ? -1.370 -14.374 4.841 1.00 98.50 92 LYS A N 1
ATOM 684 C CA . LYS A 1 92 ? -1.419 -15.573 5.686 1.00 98.50 92 LYS A CA 1
ATOM 685 C C . LYS A 1 92 ? -0.389 -16.607 5.235 1.00 98.50 92 LYS A C 1
ATOM 687 O O . LYS A 1 92 ? 0.344 -17.106 6.080 1.00 98.50 92 LYS A O 1
ATOM 692 N N . ALA A 1 93 ? -0.284 -16.862 3.928 1.00 98.25 93 ALA A N 1
ATOM 693 C CA . ALA A 1 93 ? 0.722 -17.770 3.377 1.00 98.25 93 ALA A CA 1
ATOM 694 C C . ALA A 1 93 ? 2.156 -17.290 3.659 1.00 98.25 93 ALA A C 1
ATOM 696 O O . ALA A 1 93 ? 2.982 -18.076 4.121 1.00 98.25 93 ALA A O 1
ATOM 697 N N . GLY A 1 94 ? 2.433 -15.996 3.452 1.00 98.38 94 GLY A N 1
ATOM 698 C CA . GLY A 1 94 ? 3.739 -15.396 3.732 1.00 98.38 94 GLY A CA 1
ATOM 699 C C . GLY A 1 94 ? 4.176 -15.524 5.187 1.00 98.38 94 GLY A C 1
ATOM 700 O O . GLY A 1 94 ? 5.337 -15.828 5.455 1.00 98.38 94 GLY A O 1
ATOM 701 N N . ILE A 1 95 ? 3.238 -15.359 6.123 1.00 98.56 95 ILE A N 1
ATOM 702 C CA . ILE A 1 95 ? 3.482 -15.525 7.559 1.00 98.56 95 ILE A CA 1
ATOM 703 C C . ILE A 1 95 ? 3.680 -17.006 7.903 1.00 98.56 95 ILE A C 1
ATOM 705 O O . ILE A 1 95 ? 4.703 -17.369 8.478 1.00 98.56 95 ILE A O 1
ATOM 709 N N . SER A 1 96 ? 2.741 -17.881 7.527 1.00 98.25 96 SER A N 1
ATOM 710 C CA . SER A 1 96 ? 2.765 -19.288 7.950 1.00 98.25 96 SER A CA 1
ATOM 711 C C . SER A 1 96 ? 3.934 -20.078 7.364 1.00 98.25 96 SER A C 1
ATOM 713 O O . SER A 1 96 ? 4.426 -21.004 7.998 1.00 98.25 96 SER A O 1
ATOM 715 N N . GLN A 1 97 ? 4.362 -19.734 6.146 1.00 98.19 97 GLN A N 1
ATOM 716 C CA . GLN A 1 97 ? 5.457 -20.409 5.442 1.00 98.19 97 GLN A CA 1
ATOM 717 C C . GLN A 1 97 ? 6.791 -19.654 5.549 1.00 98.19 97 GLN A C 1
ATOM 719 O O . GLN A 1 97 ? 7.773 -20.084 4.953 1.00 98.19 97 GLN A O 1
ATOM 724 N N . GLN A 1 98 ? 6.841 -18.544 6.301 1.00 98.00 98 GLN A N 1
ATOM 725 C CA . GLN A 1 98 ? 8.056 -17.746 6.531 1.00 98.00 98 GLN A CA 1
ATOM 726 C C . GLN A 1 98 ? 8.746 -17.306 5.226 1.00 98.00 98 GLN A C 1
ATOM 728 O O . GLN A 1 98 ? 9.969 -17.358 5.096 1.00 98.00 98 GLN A O 1
ATOM 733 N N . LEU A 1 99 ? 7.949 -16.894 4.238 1.00 98.06 99 LEU A N 1
ATOM 734 C CA . LEU A 1 99 ? 8.432 -16.582 2.892 1.00 98.06 99 LEU A CA 1
ATOM 735 C C . LEU A 1 99 ? 9.272 -15.297 2.867 1.00 98.06 99 LEU A C 1
ATOM 737 O O . LEU A 1 99 ? 9.183 -14.452 3.757 1.00 98.06 99 LEU A O 1
ATOM 741 N N . GLY A 1 100 ? 10.067 -15.124 1.809 1.00 97.38 100 GLY A N 1
ATOM 742 C CA . GLY A 1 100 ? 10.853 -13.908 1.582 1.00 97.38 100 GLY A CA 1
ATOM 743 C C . GLY A 1 100 ? 11.848 -13.617 2.704 1.00 97.38 100 GLY A C 1
ATOM 744 O O . GLY A 1 100 ? 12.683 -14.453 3.039 1.00 97.38 100 GLY A O 1
ATOM 745 N N . LEU A 1 101 ? 11.789 -12.409 3.266 1.00 97.69 101 LEU A N 1
ATOM 746 C CA . LEU A 1 101 ? 12.609 -12.023 4.418 1.00 97.69 101 LEU A CA 1
ATOM 747 C C . LEU A 1 101 ? 12.037 -12.531 5.756 1.00 97.69 101 LEU A C 1
ATOM 749 O O . LEU A 1 101 ? 12.666 -12.332 6.803 1.00 97.69 101 LEU A O 1
ATOM 753 N N . GLY A 1 102 ? 10.857 -13.156 5.736 1.00 98.06 102 GLY A N 1
ATOM 754 C CA . GLY A 1 102 ? 10.147 -13.647 6.911 1.00 98.06 102 GLY A CA 1
ATOM 755 C C . GLY A 1 102 ? 9.680 -12.529 7.844 1.00 98.06 102 GLY A C 1
ATOM 756 O O . GLY A 1 102 ? 9.534 -12.765 9.039 1.00 98.06 102 GLY A O 1
ATOM 757 N N . LEU A 1 103 ? 9.481 -11.304 7.348 1.00 98.19 103 LEU A N 1
ATOM 758 C CA . LEU A 1 103 ? 9.121 -10.142 8.162 1.00 98.19 103 LEU A CA 1
ATOM 759 C C . LEU A 1 103 ? 7.750 -10.305 8.808 1.00 98.19 103 LEU A C 1
ATOM 761 O O . LEU A 1 103 ? 7.621 -10.031 9.995 1.00 98.19 103 LEU A O 1
ATOM 765 N N . GLY A 1 104 ? 6.747 -10.782 8.063 1.00 98.06 104 GLY A N 1
ATOM 766 C CA . GLY A 1 104 ? 5.412 -11.024 8.621 1.00 98.06 104 GLY A CA 1
ATOM 767 C C . GLY A 1 104 ? 5.462 -11.990 9.808 1.00 98.06 104 GLY A C 1
ATOM 768 O O . GLY A 1 104 ? 4.954 -11.683 10.881 1.00 98.06 104 GLY A O 1
ATOM 769 N N . TRP A 1 105 ? 6.162 -13.117 9.650 1.00 98.56 105 TRP A N 1
ATOM 770 C CA . TRP A 1 105 ? 6.392 -14.066 10.742 1.00 98.56 105 TRP A CA 1
ATOM 771 C C . TRP A 1 105 ? 7.180 -13.442 11.904 1.00 98.56 105 TRP A C 1
ATOM 773 O O . TRP A 1 105 ? 6.772 -13.559 13.054 1.00 98.56 105 TRP A O 1
ATOM 783 N N . ARG A 1 106 ? 8.266 -12.708 11.627 1.00 98.56 106 ARG A N 1
ATOM 784 C CA . ARG A 1 106 ? 9.073 -12.053 12.671 1.00 98.56 106 ARG A CA 1
ATOM 785 C C . ARG A 1 106 ? 8.272 -11.037 13.480 1.00 98.56 106 ARG A C 1
ATOM 787 O O . ARG A 1 106 ? 8.410 -11.014 14.696 1.00 98.56 106 ARG A O 1
ATOM 794 N N . TYR A 1 107 ? 7.440 -10.210 12.845 1.00 98.38 107 TYR A N 1
ATOM 795 C CA . TYR A 1 107 ? 6.574 -9.277 13.573 1.00 98.38 107 TYR A CA 1
ATOM 796 C C . TYR A 1 107 ? 5.533 -10.008 14.415 1.00 98.38 107 TYR A C 1
ATOM 798 O O . TYR A 1 107 ? 5.322 -9.623 15.562 1.00 98.38 107 TYR A O 1
ATOM 806 N N . GLN A 1 108 ? 4.952 -11.092 13.898 1.00 98.38 108 GLN A N 1
ATOM 807 C CA . GLN A 1 108 ? 4.056 -11.941 14.677 1.00 98.38 108 GLN A CA 1
ATOM 808 C C . GLN A 1 108 ? 4.754 -12.514 15.922 1.00 98.38 108 GLN A C 1
ATOM 810 O O . GLN A 1 108 ? 4.190 -12.453 17.011 1.00 98.38 108 GLN A O 1
ATOM 815 N N . GLU A 1 109 ? 5.997 -12.980 15.798 1.00 98.50 109 GLU A N 1
ATOM 816 C CA . GLU A 1 109 ? 6.768 -13.478 16.942 1.00 98.50 109 GLU A CA 1
ATOM 817 C C . GLU A 1 109 ? 7.119 -12.379 17.948 1.00 98.50 109 GLU A C 1
ATOM 819 O O . GLU A 1 109 ? 7.026 -12.608 19.150 1.00 98.50 109 GLU A O 1
ATOM 824 N N . LEU A 1 110 ? 7.456 -11.170 17.486 1.00 98.44 110 LEU A N 1
ATOM 825 C CA . LEU A 1 110 ? 7.677 -10.020 18.371 1.00 98.44 110 LEU A CA 1
ATOM 826 C C . LEU A 1 110 ? 6.408 -9.632 19.148 1.00 98.44 110 LEU A C 1
ATOM 828 O O . LEU A 1 110 ? 6.505 -9.190 20.293 1.00 98.44 110 LEU A O 1
ATOM 832 N N . ILE A 1 111 ? 5.225 -9.800 18.548 1.00 98.12 111 ILE A N 1
ATOM 833 C CA . ILE A 1 111 ? 3.939 -9.604 19.232 1.00 98.12 111 ILE A CA 1
ATOM 834 C C . ILE A 1 111 ? 3.710 -10.725 20.256 1.00 98.12 111 ILE A C 1
ATOM 836 O O . ILE A 1 111 ? 3.377 -10.450 21.407 1.00 98.12 111 ILE A O 1
ATOM 840 N N . HIS A 1 112 ? 3.920 -11.989 19.872 1.00 97.88 112 HIS A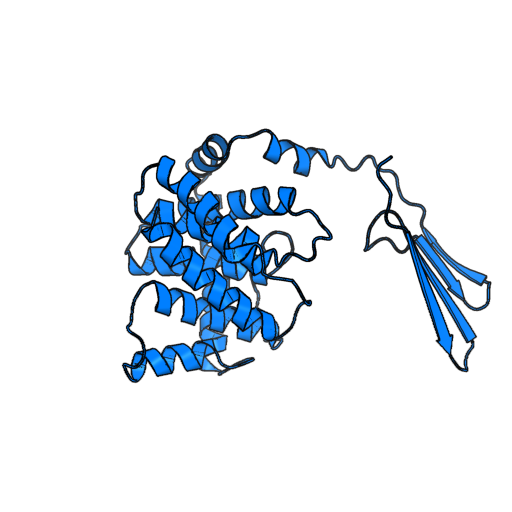 N 1
ATOM 841 C CA . HIS A 1 112 ? 3.744 -13.141 20.764 1.00 97.88 112 HIS A CA 1
ATOM 842 C C . HIS A 1 112 ? 4.694 -13.118 21.969 1.00 97.88 112 HIS A C 1
ATOM 844 O O . HIS A 1 112 ? 4.300 -13.507 23.067 1.00 97.88 112 HIS A O 1
ATOM 850 N N . SER A 1 113 ? 5.929 -12.648 21.782 1.00 98.06 113 SER A N 1
ATOM 851 C CA . SER A 1 113 ? 6.928 -12.529 22.848 1.00 98.06 113 SER A CA 1
ATOM 852 C C . SER A 1 113 ? 6.707 -11.320 23.766 1.00 98.06 113 SER A C 1
ATOM 854 O O . SER A 1 113 ? 7.400 -11.189 24.775 1.00 98.06 113 SER A O 1
ATOM 856 N N . GLY A 1 114 ? 5.765 -10.429 23.430 1.00 97.69 114 GLY A N 1
ATOM 857 C CA . GLY A 1 114 ? 5.492 -9.195 24.170 1.00 97.69 114 GLY A CA 1
ATOM 858 C C . GLY A 1 114 ? 6.513 -8.075 23.938 1.00 97.69 114 GLY A C 1
ATOM 859 O O . GLY A 1 114 ? 6.513 -7.091 24.673 1.00 97.69 114 GLY A O 1
ATOM 860 N N . GLN A 1 115 ? 7.391 -8.202 22.937 1.00 98.00 115 GLN A N 1
ATOM 861 C CA . GLN A 1 115 ? 8.333 -7.141 22.550 1.00 98.00 115 GLN A CA 1
ATOM 862 C C . GLN A 1 115 ? 7.657 -6.029 21.738 1.00 98.00 115 GLN A C 1
ATOM 864 O O . GLN A 1 115 ? 8.115 -4.887 21.761 1.00 98.00 115 GLN A O 1
ATOM 869 N N . LEU A 1 116 ? 6.573 -6.358 21.032 1.00 97.25 116 LEU A N 1
ATOM 870 C CA . LEU A 1 116 ? 5.645 -5.411 20.423 1.00 97.25 116 LEU A CA 1
ATOM 871 C C . LEU A 1 116 ? 4.241 -5.635 20.988 1.00 97.25 116 LEU A C 1
ATOM 873 O O . LEU A 1 116 ? 3.838 -6.764 21.257 1.00 97.25 116 LEU A O 1
ATOM 877 N N . ASN A 1 117 ? 3.481 -4.553 21.139 1.00 97.00 117 ASN A N 1
ATOM 878 C CA . ASN A 1 117 ? 2.072 -4.648 21.504 1.00 97.00 117 ASN A CA 1
ATOM 879 C C . ASN A 1 117 ? 1.254 -5.173 20.320 1.00 97.00 117 ASN A C 1
ATOM 881 O O . ASN A 1 117 ? 1.612 -4.930 19.171 1.00 97.00 117 ASN A O 1
ATOM 885 N N . ARG A 1 118 ? 0.128 -5.844 20.599 1.00 97.44 118 ARG A N 1
ATOM 886 C CA . ARG A 1 118 ? -0.899 -6.134 19.589 1.00 97.44 118 ARG A CA 1
ATOM 887 C C . ARG A 1 118 ? -1.826 -4.922 19.465 1.00 97.44 118 ARG A C 1
ATOM 889 O O . ARG A 1 118 ? -2.747 -4.760 20.259 1.00 97.44 118 ARG A O 1
ATOM 896 N N . ASP A 1 119 ? -1.573 -4.091 18.468 1.00 97.88 119 ASP A N 1
ATOM 897 C CA . ASP A 1 119 ? -2.298 -2.856 18.152 1.00 97.88 119 ASP A CA 1
ATOM 898 C C . ASP A 1 119 ? -2.510 -2.700 16.633 1.00 97.88 119 ASP A C 1
ATOM 900 O O . ASP A 1 119 ? -2.032 -3.506 15.836 1.00 97.88 119 ASP A O 1
ATOM 904 N N . LEU A 1 120 ? -3.240 -1.666 16.200 1.00 98.19 120 LEU A N 1
ATOM 905 C CA . LEU A 1 120 ? -3.530 -1.459 14.773 1.00 98.19 120 LEU A CA 1
ATOM 906 C C . LEU A 1 120 ? -2.255 -1.334 13.923 1.00 98.19 120 LEU A C 1
ATOM 908 O O . LEU A 1 120 ? -2.206 -1.859 12.811 1.00 98.19 120 LEU A O 1
ATOM 912 N N . VAL A 1 121 ? -1.214 -0.682 14.449 1.00 98.25 121 VAL A N 1
ATOM 913 C CA . VAL A 1 121 ? 0.055 -0.488 13.735 1.00 98.25 121 VAL A CA 1
ATOM 914 C C . VAL A 1 121 ? 0.726 -1.836 13.490 1.00 98.25 121 VAL A C 1
ATOM 916 O O . VAL A 1 121 ? 0.999 -2.183 12.344 1.00 98.25 121 VAL A O 1
ATOM 919 N N . SER A 1 122 ? 0.941 -2.620 14.544 1.00 98.06 122 SER A N 1
ATOM 920 C CA . SER A 1 122 ? 1.581 -3.938 14.479 1.00 98.06 122 SER A CA 1
ATOM 921 C C . SER A 1 122 ? 0.772 -4.958 13.666 1.00 98.06 122 SER A C 1
ATOM 923 O O . SER A 1 122 ? 1.359 -5.794 12.972 1.00 98.06 122 SER A O 1
ATOM 925 N N . LEU A 1 123 ? -0.563 -4.869 13.668 1.00 98.50 123 LEU A N 1
ATOM 926 C CA . LEU A 1 123 ? -1.429 -5.727 12.856 1.00 98.50 123 LEU A CA 1
ATOM 927 C C . LEU A 1 123 ? -1.290 -5.438 11.356 1.00 98.50 123 LEU A C 1
ATOM 929 O O . LEU A 1 123 ? -1.036 -6.378 10.592 1.00 98.50 123 LEU A O 1
ATOM 933 N N . VAL A 1 124 ? -1.391 -4.174 10.906 1.00 98.50 124 VAL A N 1
ATOM 934 C CA . VAL A 1 124 ? -1.185 -3.896 9.468 1.00 98.50 124 VAL A CA 1
ATOM 935 C C . VAL A 1 124 ? 0.265 -4.114 9.062 1.00 98.50 124 VAL A C 1
ATOM 937 O O . VAL A 1 124 ? 0.513 -4.534 7.931 1.00 98.50 124 VAL A O 1
ATOM 940 N N . GLN A 1 125 ? 1.214 -3.872 9.972 1.00 97.69 125 GLN A N 1
ATOM 941 C CA . GLN A 1 125 ? 2.633 -4.139 9.767 1.00 97.69 125 GLN A CA 1
ATOM 942 C C . GLN A 1 125 ? 2.861 -5.613 9.440 1.00 97.69 125 GLN A C 1
ATOM 944 O O . GLN A 1 125 ? 3.411 -5.940 8.391 1.00 97.69 125 GLN A O 1
ATOM 949 N N . THR A 1 126 ? 2.363 -6.497 10.302 1.00 98.62 126 THR A N 1
ATOM 950 C CA . THR A 1 126 ? 2.472 -7.952 10.168 1.00 98.62 126 THR A CA 1
ATOM 951 C C . THR A 1 126 ? 1.821 -8.444 8.875 1.00 98.62 126 THR A C 1
ATOM 953 O O . THR A 1 126 ? 2.444 -9.179 8.104 1.00 98.62 126 THR A O 1
ATOM 956 N N . ALA A 1 127 ? 0.590 -8.003 8.595 1.00 98.69 127 ALA A N 1
ATOM 957 C CA . ALA A 1 127 ? -0.151 -8.427 7.409 1.00 98.69 127 ALA A CA 1
ATOM 958 C C . ALA A 1 127 ? 0.510 -7.944 6.106 1.00 98.69 127 ALA A C 1
ATOM 960 O O . ALA A 1 127 ? 0.727 -8.731 5.182 1.00 98.69 127 ALA A O 1
ATOM 961 N N . THR A 1 128 ? 0.880 -6.663 6.039 1.00 98.56 128 THR A N 1
ATOM 962 C CA . THR A 1 128 ? 1.518 -6.070 4.854 1.00 98.56 128 THR A CA 1
ATOM 963 C C . THR A 1 128 ? 2.883 -6.696 4.592 1.00 98.56 128 THR A C 1
ATOM 965 O O . THR A 1 128 ? 3.192 -7.026 3.445 1.00 98.56 128 THR A O 1
ATOM 968 N N . ALA A 1 129 ? 3.673 -6.913 5.648 1.00 98.38 129 ALA A N 1
ATOM 969 C CA . ALA A 1 129 ? 4.963 -7.583 5.570 1.00 98.38 129 ALA A CA 1
ATOM 970 C C . ALA A 1 129 ? 4.828 -8.998 4.995 1.00 98.38 129 ALA A C 1
ATOM 972 O O . ALA A 1 129 ? 5.527 -9.338 4.044 1.00 98.38 129 ALA A O 1
ATOM 973 N N . GLY A 1 130 ? 3.891 -9.795 5.522 1.00 98.50 130 GLY A N 1
ATOM 974 C CA . GLY A 1 130 ? 3.631 -11.153 5.045 1.00 98.50 130 GLY A CA 1
ATOM 975 C C . GLY A 1 130 ? 3.227 -11.199 3.572 1.00 98.50 130 GLY A C 1
ATOM 976 O O . GLY A 1 130 ? 3.768 -11.996 2.807 1.00 98.50 130 GLY A O 1
ATOM 977 N N . ALA A 1 131 ? 2.317 -10.316 3.148 1.00 98.50 131 ALA A N 1
ATOM 978 C CA . ALA A 1 131 ? 1.856 -10.288 1.760 1.00 98.50 131 ALA A CA 1
ATOM 979 C C . ALA A 1 131 ? 2.974 -9.873 0.797 1.00 98.50 131 ALA A C 1
ATOM 981 O O . ALA A 1 131 ? 3.145 -10.477 -0.265 1.00 98.50 131 ALA A O 1
ATOM 982 N N . ALA A 1 132 ? 3.745 -8.850 1.174 1.00 97.88 132 ALA A N 1
ATOM 983 C CA . ALA A 1 132 ? 4.876 -8.395 0.385 1.00 97.88 132 ALA A CA 1
ATOM 984 C C . ALA A 1 132 ? 5.957 -9.480 0.295 1.00 97.88 132 ALA A C 1
ATOM 986 O O . ALA A 1 132 ? 6.443 -9.744 -0.797 1.00 97.88 132 ALA A O 1
ATOM 987 N N . ASP A 1 133 ? 6.282 -10.170 1.388 1.00 98.25 133 ASP A N 1
ATOM 988 C CA . ASP A 1 133 ? 7.274 -11.247 1.379 1.00 98.25 133 ASP A CA 1
ATOM 989 C C . ASP A 1 133 ? 6.867 -12.431 0.501 1.00 98.25 133 ASP A C 1
ATOM 991 O O . ASP A 1 133 ? 7.676 -12.908 -0.302 1.00 98.25 133 ASP A O 1
ATOM 995 N N . ALA A 1 134 ? 5.612 -12.875 0.590 1.00 98.06 134 ALA A N 1
ATOM 996 C CA . ALA A 1 134 ? 5.091 -13.913 -0.295 1.00 98.06 134 ALA A CA 1
ATOM 997 C C . ALA A 1 134 ? 5.230 -13.488 -1.766 1.00 98.06 134 ALA A C 1
ATOM 999 O O . ALA A 1 134 ? 5.851 -14.186 -2.566 1.00 98.06 134 ALA A O 1
ATOM 1000 N N . ARG A 1 135 ? 4.760 -12.286 -2.117 1.00 97.06 135 ARG A N 1
ATOM 1001 C CA . ARG A 1 135 ? 4.869 -11.775 -3.489 1.00 97.06 135 ARG A CA 1
ATOM 1002 C C . ARG A 1 135 ? 6.318 -11.656 -3.959 1.00 97.06 135 ARG A C 1
ATOM 1004 O O . ARG A 1 135 ? 6.648 -12.072 -5.066 1.00 97.06 135 ARG A O 1
ATOM 1011 N N . MET A 1 136 ? 7.178 -11.046 -3.150 1.00 96.00 136 MET A N 1
ATOM 1012 C CA . MET A 1 136 ? 8.546 -10.716 -3.549 1.00 96.00 136 MET A CA 1
ATOM 1013 C C . MET A 1 136 ? 9.482 -11.927 -3.564 1.00 96.00 136 MET A C 1
ATOM 1015 O O . MET A 1 136 ? 10.534 -11.851 -4.194 1.00 96.00 136 MET A O 1
ATOM 1019 N N . SER A 1 137 ? 9.101 -13.030 -2.915 1.00 96.19 137 SER A N 1
ATOM 1020 C CA . SER A 1 137 ? 9.792 -14.323 -3.012 1.00 96.19 137 SER A CA 1
ATOM 1021 C C . SER A 1 137 ? 9.363 -15.171 -4.211 1.00 96.19 137 SER A C 1
ATOM 1023 O O . SER A 1 137 ? 9.970 -16.210 -4.455 1.00 96.19 137 SER A O 1
ATOM 1025 N N . GLY A 1 138 ? 8.360 -14.729 -4.979 1.00 94.88 138 GLY A N 1
ATOM 1026 C CA . GLY A 1 138 ? 7.838 -15.477 -6.123 1.00 94.88 138 GLY A CA 1
ATOM 1027 C C . GLY A 1 138 ? 6.846 -16.575 -5.741 1.00 94.88 138 GLY A C 1
ATOM 1028 O O . GLY A 1 138 ? 6.690 -17.527 -6.499 1.00 94.88 138 GLY A O 1
ATOM 1029 N N . TYR A 1 139 ? 6.189 -16.463 -4.581 1.00 95.62 139 TYR A N 1
ATOM 1030 C CA . TYR A 1 139 ? 5.117 -17.378 -4.196 1.00 95.62 139 TYR A CA 1
ATOM 1031 C C . TYR A 1 139 ? 3.981 -17.347 -5.220 1.00 95.62 139 TYR A C 1
ATOM 1033 O O . TYR A 1 139 ? 3.482 -16.273 -5.570 1.00 95.62 139 TYR A O 1
ATOM 1041 N N . ASP A 1 140 ? 3.571 -18.527 -5.680 1.00 94.75 140 ASP A N 1
ATOM 1042 C CA . ASP A 1 140 ? 2.562 -18.678 -6.725 1.00 94.75 140 ASP A CA 1
ATOM 1043 C C . ASP A 1 140 ? 1.149 -18.496 -6.154 1.00 94.75 140 ASP A C 1
ATOM 1045 O O . ASP A 1 140 ? 0.480 -19.445 -5.739 1.00 94.75 140 ASP A O 1
ATOM 1049 N N . ALA A 1 141 ? 0.719 -17.237 -6.057 1.00 91.88 141 ALA A N 1
ATOM 1050 C CA . ALA A 1 141 ? -0.624 -16.868 -5.635 1.00 91.88 141 ALA A CA 1
ATOM 1051 C C . ALA A 1 141 ? -1.092 -15.564 -6.298 1.00 91.88 141 ALA A C 1
ATOM 1053 O O . ALA A 1 141 ? -0.285 -14.661 -6.551 1.00 91.88 141 ALA A O 1
ATOM 1054 N N . PRO A 1 142 ? -2.407 -15.416 -6.544 1.00 90.81 142 PRO A N 1
ATOM 1055 C CA . PRO A 1 142 ? -2.952 -14.194 -7.108 1.00 90.81 142 PRO A CA 1
ATOM 1056 C C . PRO A 1 142 ? -2.831 -13.037 -6.111 1.00 90.81 142 PRO A C 1
ATOM 1058 O O . PRO A 1 142 ? -3.345 -13.086 -4.992 1.00 90.81 142 PRO A O 1
ATOM 1061 N N . VAL A 1 143 ? -2.182 -11.961 -6.552 1.00 93.38 143 VAL A N 1
ATOM 1062 C CA . VAL A 1 143 ? -2.119 -10.691 -5.826 1.00 93.38 143 VAL A CA 1
ATOM 1063 C C . VAL A 1 143 ? -2.912 -9.657 -6.602 1.00 93.38 143 VAL A C 1
ATOM 1065 O O . VAL A 1 143 ? -2.628 -9.401 -7.776 1.00 93.38 143 VAL A O 1
ATOM 1068 N N . TYR A 1 144 ? -3.874 -9.025 -5.937 1.00 93.31 144 TYR A N 1
ATOM 1069 C CA . TYR A 1 144 ? -4.597 -7.914 -6.531 1.00 93.31 144 TYR A CA 1
ATOM 1070 C C . TYR A 1 144 ? -3.655 -6.728 -6.752 1.00 93.31 144 TYR A C 1
ATOM 1072 O O . TYR A 1 144 ? -2.865 -6.368 -5.876 1.00 93.31 144 TYR A O 1
ATOM 1080 N N . SER A 1 145 ? -3.746 -6.107 -7.928 1.00 92.88 145 SER A N 1
ATOM 1081 C CA . SER A 1 145 ? -2.872 -5.009 -8.334 1.00 92.88 145 SER A CA 1
ATOM 1082 C C . SER A 1 145 ? -3.612 -3.680 -8.407 1.00 92.88 145 SER A C 1
ATOM 1084 O O . SER A 1 145 ? -4.730 -3.621 -8.908 1.00 92.88 145 SER A O 1
ATOM 1086 N N . THR A 1 146 ? -2.921 -2.605 -8.034 1.00 92.38 146 THR A N 1
ATOM 1087 C CA . THR A 1 146 ? -3.356 -1.221 -8.265 1.00 92.38 146 THR A CA 1
ATOM 1088 C C . THR A 1 146 ? -2.330 -0.544 -9.169 1.00 92.38 146 THR A C 1
ATOM 1090 O O . THR A 1 146 ? -1.125 -0.713 -8.968 1.00 92.38 146 THR A O 1
ATOM 1093 N N . ASN A 1 147 ? -2.776 0.193 -10.194 1.00 87.56 147 ASN A N 1
ATOM 1094 C CA . ASN A 1 147 ? -1.899 0.837 -11.188 1.00 87.56 147 ASN A CA 1
ATOM 1095 C C . ASN A 1 147 ? -0.830 -0.111 -11.779 1.00 87.56 147 ASN A C 1
ATOM 1097 O O . ASN A 1 147 ? 0.335 0.264 -11.924 1.00 87.56 147 ASN A O 1
ATOM 1101 N N . GLY A 1 148 ? -1.204 -1.367 -12.053 1.00 86.94 148 GLY A N 1
ATOM 1102 C CA . GLY A 1 148 ? -0.303 -2.386 -12.604 1.00 86.94 148 GLY A CA 1
ATOM 1103 C C . GLY A 1 148 ? 0.750 -2.930 -11.629 1.00 86.94 148 GLY A C 1
ATOM 1104 O O . GLY A 1 148 ? 1.670 -3.622 -12.055 1.00 86.94 148 GLY A O 1
ATOM 1105 N N . SER A 1 149 ? 0.652 -2.641 -10.325 1.00 92.69 149 SER A N 1
ATOM 1106 C CA . SER A 1 149 ? 1.573 -3.158 -9.305 1.00 92.69 149 SER A CA 1
ATOM 1107 C C . SER A 1 149 ? 0.834 -3.900 -8.195 1.00 92.69 149 SER A C 1
ATOM 1109 O O . SER A 1 149 ? 0.013 -3.325 -7.481 1.00 92.69 149 SER A O 1
ATOM 1111 N N . GLY A 1 150 ? 1.186 -5.172 -7.988 1.00 95.75 150 GLY A N 1
ATOM 1112 C CA . GLY A 1 150 ? 0.683 -5.965 -6.861 1.00 95.75 150 GLY A CA 1
ATOM 1113 C C . GLY A 1 150 ? 1.095 -5.399 -5.497 1.00 95.75 150 GLY A C 1
ATOM 1114 O O . GLY A 1 150 ? 0.301 -5.423 -4.570 1.00 95.75 150 GLY A O 1
ATOM 1115 N N . ASN A 1 151 ? 2.283 -4.790 -5.372 1.00 96.94 151 ASN A N 1
ATOM 1116 C CA . ASN A 1 151 ? 2.689 -4.127 -4.123 1.00 96.94 151 ASN A CA 1
ATOM 1117 C C . ASN A 1 151 ? 1.850 -2.876 -3.849 1.00 96.94 151 ASN A C 1
ATOM 1119 O O . ASN A 1 151 ? 1.523 -2.622 -2.698 1.00 96.94 151 ASN A O 1
ATOM 1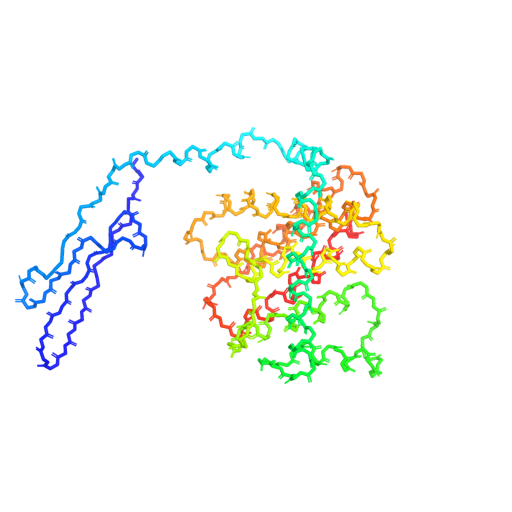123 N N . GLN A 1 152 ? 1.467 -2.114 -4.883 1.00 96.69 152 GLN A N 1
ATOM 1124 C CA . GLN A 1 152 ? 0.510 -1.020 -4.685 1.00 96.69 152 GLN A CA 1
ATOM 1125 C C . GLN A 1 152 ? -0.850 -1.565 -4.251 1.00 96.69 152 GLN A C 1
ATOM 1127 O O . GLN A 1 152 ? -1.455 -1.000 -3.352 1.00 96.69 152 GLN A O 1
ATOM 1132 N N . GLY A 1 153 ? -1.300 -2.679 -4.836 1.00 97.56 153 GLY A N 1
ATOM 1133 C CA . GLY A 1 153 ? -2.549 -3.322 -4.433 1.00 97.56 153 GLY A CA 1
ATOM 1134 C C . GLY A 1 153 ? -2.527 -3.798 -2.983 1.00 97.56 153 GLY A C 1
ATOM 1135 O O . GLY A 1 153 ? -3.452 -3.481 -2.238 1.00 97.56 153 GLY A O 1
ATOM 1136 N N . ILE A 1 154 ? -1.456 -4.468 -2.548 1.00 98.44 154 ILE A N 1
ATOM 1137 C CA . ILE A 1 154 ? -1.255 -4.872 -1.148 1.00 98.44 154 ILE A CA 1
ATOM 1138 C C . ILE A 1 154 ? -1.318 -3.647 -0.232 1.00 98.44 154 ILE A C 1
ATOM 1140 O O . ILE A 1 154 ? -2.141 -3.621 0.677 1.00 98.44 154 ILE A O 1
ATOM 1144 N N . THR A 1 155 ? -0.508 -2.616 -0.487 1.00 98.44 155 THR A N 1
ATOM 1145 C CA . THR A 1 155 ? -0.446 -1.436 0.389 1.00 98.44 155 THR A CA 1
ATOM 1146 C C . THR A 1 155 ? -1.737 -0.627 0.390 1.00 98.44 155 THR A C 1
ATOM 1148 O O . THR A 1 155 ? -2.120 -0.130 1.437 1.00 98.44 155 THR A O 1
ATOM 1151 N N . ALA A 1 156 ? -2.438 -0.522 -0.740 1.00 98.44 156 ALA A N 1
ATOM 1152 C CA . ALA A 1 156 ? -3.686 0.230 -0.822 1.00 98.44 156 ALA A CA 1
ATOM 1153 C C . ALA A 1 156 ? -4.875 -0.513 -0.185 1.00 98.44 156 ALA A C 1
ATOM 1155 O O . ALA A 1 156 ? -5.814 0.126 0.279 1.00 98.44 156 ALA A O 1
ATOM 1156 N N . SER A 1 157 ? -4.878 -1.848 -0.164 1.00 98.44 157 SER A N 1
ATOM 1157 C CA . SER A 1 157 ? -6.048 -2.623 0.284 1.00 98.44 157 SER A CA 1
ATOM 1158 C C . SER A 1 157 ? -5.891 -3.246 1.666 1.00 98.44 157 SER A C 1
ATOM 1160 O O . SER A 1 157 ? -6.813 -3.190 2.478 1.00 98.44 157 SER A O 1
ATOM 1162 N N . LEU A 1 158 ? -4.734 -3.841 1.953 1.00 98.12 158 LEU A N 1
ATOM 1163 C CA . LEU A 1 158 ? -4.581 -4.702 3.117 1.00 98.12 158 LEU A CA 1
ATOM 1164 C C . LEU A 1 158 ? -4.587 -3.932 4.448 1.00 98.12 158 LEU A C 1
ATOM 1166 O O . LEU A 1 158 ? -5.276 -4.391 5.357 1.00 98.12 158 LEU A O 1
ATOM 1170 N N . PRO A 1 159 ? -3.929 -2.759 4.586 1.00 98.81 159 PRO A N 1
ATOM 1171 C CA . PRO A 1 159 ? -4.048 -1.952 5.799 1.00 98.81 159 PRO A CA 1
ATOM 1172 C C . PRO A 1 159 ? -5.492 -1.529 6.087 1.00 98.81 159 PRO A C 1
ATOM 1174 O O . PRO A 1 159 ? -5.947 -1.649 7.220 1.00 98.81 159 PRO A O 1
ATOM 1177 N N . VAL A 1 160 ? -6.235 -1.113 5.056 1.00 98.88 160 VAL A N 1
ATOM 1178 C CA . VAL A 1 160 ? -7.643 -0.700 5.177 1.00 98.88 160 VAL A CA 1
ATOM 1179 C C . VAL A 1 160 ? -8.514 -1.867 5.637 1.00 98.88 160 VAL A C 1
ATOM 1181 O O . VAL A 1 160 ? -9.288 -1.718 6.578 1.00 98.88 160 VAL A O 1
ATOM 1184 N N . LEU A 1 161 ? -8.355 -3.042 5.018 1.00 98.88 161 LEU A N 1
ATOM 1185 C CA . LEU A 1 161 ? -9.101 -4.242 5.395 1.00 98.88 161 LEU A CA 1
ATOM 1186 C C . LEU A 1 161 ? -8.812 -4.658 6.842 1.00 98.88 161 LEU A C 1
ATOM 1188 O O . LEU A 1 161 ? -9.742 -4.936 7.592 1.00 98.88 161 LEU A O 1
ATOM 1192 N N . VAL A 1 162 ? -7.535 -4.696 7.236 1.00 98.81 162 VAL A N 1
ATOM 1193 C CA . VAL A 1 162 ? -7.127 -5.095 8.592 1.00 98.81 162 VAL A CA 1
ATOM 1194 C C . VAL A 1 162 ? -7.678 -4.128 9.635 1.00 98.81 162 VAL A C 1
ATOM 1196 O O . VAL A 1 162 ? -8.250 -4.579 10.624 1.00 98.81 162 VAL A O 1
ATOM 1199 N N . VAL A 1 163 ? -7.566 -2.816 9.407 1.00 98.88 163 VAL A N 1
ATOM 1200 C CA . VAL A 1 163 ? -8.116 -1.816 10.333 1.00 98.88 163 VAL A CA 1
ATOM 1201 C C . VAL A 1 163 ? -9.637 -1.906 10.398 1.00 98.88 163 VAL A C 1
ATOM 1203 O O . VAL A 1 163 ? -10.191 -1.918 11.490 1.00 98.88 163 VAL A O 1
ATOM 1206 N N . GLY A 1 164 ? -10.321 -2.028 9.259 1.00 98.81 164 GLY A N 1
ATOM 1207 C CA . GLY A 1 164 ? -11.777 -2.159 9.232 1.00 98.81 164 GLY A CA 1
ATOM 1208 C C . GLY A 1 164 ? -12.275 -3.384 10.001 1.00 98.81 164 GLY A C 1
ATOM 1209 O O . GLY A 1 164 ? -13.231 -3.283 10.765 1.00 98.81 164 GLY A O 1
ATOM 1210 N N . GLN A 1 165 ? -11.588 -4.521 9.858 1.00 98.69 165 GLN A N 1
ATOM 1211 C CA . GLN A 1 165 ? -11.900 -5.747 10.597 1.00 98.69 165 GLN A CA 1
ATOM 1212 C C . GLN A 1 165 ? -11.639 -5.605 12.102 1.00 98.69 165 GLN A C 1
ATOM 1214 O O . GLN A 1 165 ? -12.484 -6.009 12.901 1.00 98.69 165 GLN A O 1
ATOM 1219 N N . GLU A 1 166 ? -10.502 -5.020 12.491 1.00 98.56 166 GLU A N 1
ATOM 1220 C CA . GLU A 1 166 ? -10.145 -4.824 13.903 1.00 98.56 166 GLU A CA 1
ATOM 1221 C C . GLU A 1 166 ? -11.057 -3.790 14.590 1.00 98.56 166 GLU A C 1
ATOM 1223 O O . GLU A 1 166 ? -11.352 -3.926 15.772 1.00 98.56 166 GLU A O 1
ATOM 1228 N N . LEU A 1 167 ? -11.568 -2.798 13.851 1.00 98.44 167 LEU A N 1
ATOM 1229 C CA . LEU A 1 167 ? -12.564 -1.830 14.330 1.00 98.44 167 LEU A CA 1
ATOM 1230 C C . LEU A 1 167 ? -14.015 -2.332 14.231 1.00 98.44 167 LEU A C 1
ATOM 1232 O O . LEU A 1 167 ? -14.938 -1.587 14.556 1.00 98.44 167 LEU A O 1
ATOM 1236 N N . HIS A 1 168 ? -14.235 -3.568 13.772 1.00 98.31 168 HIS A N 1
ATOM 1237 C CA . HIS A 1 168 ? -15.564 -4.160 13.572 1.00 98.31 168 HIS A CA 1
ATOM 1238 C C . HIS A 1 168 ? -16.495 -3.334 12.666 1.00 98.31 168 HIS A C 1
ATOM 1240 O O . HIS A 1 168 ? -17.711 -3.299 12.870 1.00 98.31 168 HIS A O 1
ATOM 1246 N N . LYS A 1 169 ? -15.926 -2.677 11.651 1.00 98.69 169 LYS A N 1
ATOM 1247 C CA . LYS A 1 169 ? -16.679 -1.931 10.638 1.00 98.69 169 LYS A CA 1
ATOM 1248 C C . LYS A 1 169 ? -17.457 -2.877 9.728 1.00 98.69 169 LYS A C 1
ATOM 1250 O O . LYS A 1 169 ? -17.056 -4.018 9.494 1.00 98.69 169 LYS A O 1
ATOM 1255 N N . THR A 1 170 ? -18.584 -2.399 9.214 1.00 98.50 170 THR A N 1
ATOM 1256 C CA . THR A 1 170 ? -19.425 -3.162 8.285 1.00 98.50 170 THR A CA 1
ATOM 1257 C C . THR A 1 170 ? -18.719 -3.379 6.946 1.00 98.50 170 THR A C 1
ATOM 1259 O O . THR A 1 170 ? -17.858 -2.592 6.552 1.00 98.50 170 THR A O 1
ATOM 1262 N N . GLU A 1 171 ? -19.110 -4.418 6.200 1.00 98.12 171 GLU A N 1
ATOM 1263 C CA . GLU A 1 171 ? -18.573 -4.651 4.849 1.00 98.12 171 GLU A CA 1
ATOM 1264 C C . GLU A 1 171 ? -18.770 -3.430 3.942 1.00 98.12 171 GLU A C 1
ATOM 1266 O O . GLU A 1 171 ? -17.852 -3.055 3.220 1.00 98.12 171 GLU A O 1
ATOM 1271 N N . HIS A 1 172 ? -19.912 -2.748 4.046 1.00 98.25 172 HIS A N 1
ATOM 1272 C CA . HIS A 1 172 ? -20.190 -1.528 3.292 1.00 98.25 172 HIS A CA 1
ATOM 1273 C C . HIS A 1 172 ? -19.215 -0.385 3.641 1.00 98.25 172 HIS A C 1
ATOM 1275 O O . HIS A 1 172 ? -18.645 0.239 2.746 1.00 98.25 172 HIS A O 1
ATOM 1281 N N . GLU A 1 173 ? -18.950 -0.135 4.931 1.00 98.62 173 GLU A N 1
ATOM 1282 C CA . GLU A 1 173 ? -17.954 0.864 5.358 1.00 98.62 173 GLU A CA 1
ATOM 1283 C C . GLU A 1 173 ? -16.540 0.507 4.876 1.00 98.62 173 GLU A C 1
ATOM 1285 O O . GLU A 1 173 ? -15.815 1.375 4.388 1.00 98.62 173 GLU A O 1
ATOM 1290 N N . ILE A 1 174 ? -16.156 -0.772 4.961 1.00 98.88 174 ILE A N 1
ATOM 1291 C CA . ILE A 1 174 ? -14.866 -1.265 4.458 1.00 98.88 174 ILE A CA 1
ATOM 1292 C C . ILE A 1 174 ? -14.781 -1.092 2.936 1.00 98.88 174 ILE A C 1
ATOM 1294 O O . ILE A 1 174 ? -13.747 -0.666 2.423 1.00 98.88 174 ILE A O 1
ATOM 1298 N N . GLY A 1 175 ? -15.863 -1.370 2.210 1.00 98.81 175 GLY A N 1
ATOM 1299 C CA . GLY A 1 175 ? -15.964 -1.182 0.767 1.00 98.81 175 GLY A CA 1
ATOM 1300 C C . GLY A 1 175 ? -15.740 0.268 0.341 1.00 98.81 175 GLY A C 1
ATOM 1301 O O . GLY A 1 175 ? -14.920 0.528 -0.544 1.00 98.81 175 GLY A O 1
ATOM 1302 N N . ILE A 1 176 ? -16.391 1.219 1.019 1.00 98.75 176 ILE A N 1
ATOM 1303 C CA . ILE A 1 176 ? -16.181 2.658 0.793 1.00 98.75 176 ILE A CA 1
ATOM 1304 C C . ILE A 1 176 ? -14.733 3.047 1.112 1.00 98.75 176 ILE A C 1
ATOM 1306 O O . ILE A 1 176 ? -14.089 3.738 0.323 1.00 98.75 176 ILE A O 1
ATOM 1310 N N . ALA A 1 177 ? -14.187 2.582 2.238 1.00 98.81 177 ALA A N 1
ATOM 1311 C CA . ALA A 1 177 ? -12.811 2.877 2.632 1.00 98.81 177 ALA A CA 1
ATOM 1312 C C . ALA A 1 177 ? -11.786 2.364 1.608 1.00 98.81 177 ALA A C 1
ATOM 1314 O O . ALA A 1 177 ? -10.814 3.053 1.283 1.00 98.81 177 ALA A O 1
ATOM 1315 N N . LEU A 1 178 ? -12.015 1.167 1.059 1.00 98.81 178 LEU A N 1
ATOM 1316 C CA . LEU A 1 178 ? -11.200 0.607 -0.013 1.00 98.81 178 LEU A CA 1
ATOM 1317 C C . LEU A 1 178 ? -11.322 1.445 -1.287 1.00 98.81 178 LEU A C 1
ATOM 1319 O O . LEU A 1 178 ? -10.299 1.730 -1.905 1.00 98.81 178 LEU A O 1
ATOM 1323 N N . ALA A 1 179 ? -12.525 1.894 -1.655 1.00 98.56 179 ALA A N 1
ATOM 1324 C CA . ALA A 1 179 ? -12.731 2.759 -2.817 1.00 98.56 179 ALA A CA 1
ATOM 1325 C C . ALA A 1 179 ? -11.976 4.091 -2.676 1.00 98.56 179 ALA A C 1
ATOM 1327 O O . ALA A 1 179 ? -11.234 4.473 -3.586 1.00 98.56 179 ALA A O 1
ATOM 1328 N N . ILE A 1 180 ? -12.072 4.732 -1.505 1.00 98.56 180 ILE A N 1
ATOM 1329 C CA . ILE A 1 180 ? -11.312 5.943 -1.158 1.00 98.56 180 ILE A CA 1
ATOM 1330 C C . ILE A 1 180 ? -9.810 5.683 -1.302 1.00 98.56 180 ILE A C 1
ATOM 1332 O O . ILE A 1 180 ? -9.097 6.448 -1.953 1.00 98.56 180 ILE A O 1
ATOM 1336 N N . SER A 1 181 ? -9.321 4.574 -0.750 1.00 98.62 181 SER A N 1
ATOM 1337 C CA . SER A 1 181 ? -7.908 4.229 -0.847 1.00 98.62 181 SER A CA 1
ATOM 1338 C C . SER A 1 181 ? -7.442 4.048 -2.291 1.00 98.62 181 SER A C 1
ATOM 1340 O O . SER A 1 181 ? -6.398 4.582 -2.678 1.00 98.62 181 SER A O 1
ATOM 1342 N N . GLN A 1 182 ? -8.226 3.359 -3.124 1.00 97.62 182 GLN A N 1
ATOM 1343 C CA . GLN A 1 182 ? -7.891 3.156 -4.532 1.00 97.62 182 GLN A CA 1
ATOM 1344 C C . GLN A 1 182 ? -7.878 4.475 -5.308 1.00 97.62 182 GLN A C 1
ATOM 1346 O O . GLN A 1 182 ? -6.890 4.758 -5.990 1.00 97.62 182 GLN A O 1
ATOM 1351 N N . ILE A 1 183 ? -8.923 5.303 -5.191 1.00 96.75 183 ILE A N 1
ATOM 1352 C CA . ILE A 1 183 ? -9.014 6.539 -5.978 1.00 96.75 183 ILE A CA 1
ATOM 1353 C C . ILE A 1 183 ? -7.911 7.529 -5.600 1.00 96.75 183 ILE A C 1
ATOM 1355 O O . ILE A 1 183 ? -7.287 8.114 -6.484 1.00 96.75 183 ILE A O 1
ATOM 1359 N N . ILE A 1 184 ? -7.588 7.651 -4.307 1.00 97.06 184 ILE A N 1
ATOM 1360 C CA . ILE A 1 184 ? -6.506 8.522 -3.835 1.00 97.06 184 ILE A CA 1
ATOM 1361 C C . ILE A 1 184 ? -5.141 7.971 -4.257 1.00 97.06 184 ILE A C 1
ATOM 1363 O O . ILE A 1 184 ? -4.285 8.734 -4.706 1.00 97.06 184 ILE A O 1
ATOM 1367 N N . THR A 1 185 ? -4.943 6.649 -4.207 1.00 96.62 185 THR A N 1
ATOM 1368 C CA . THR A 1 185 ? -3.723 6.009 -4.727 1.00 96.62 185 THR A CA 1
ATOM 1369 C C . THR A 1 185 ? -3.514 6.347 -6.203 1.00 96.62 185 THR A C 1
ATOM 1371 O O . THR A 1 185 ? -2.407 6.706 -6.611 1.00 96.62 185 THR A O 1
ATOM 1374 N N . ILE A 1 186 ? -4.572 6.251 -7.013 1.00 94.25 186 ILE A N 1
ATOM 1375 C CA . ILE A 1 186 ? -4.540 6.587 -8.441 1.00 94.25 186 ILE A CA 1
ATOM 1376 C C . ILE A 1 186 ? -4.252 8.079 -8.625 1.00 94.25 186 ILE A C 1
ATOM 1378 O O . ILE A 1 186 ? -3.326 8.419 -9.359 1.00 94.25 186 ILE A O 1
ATOM 1382 N N . TYR A 1 187 ? -4.969 8.954 -7.918 1.00 94.06 187 TYR A N 1
ATOM 1383 C CA . TYR A 1 187 ? -4.798 10.406 -7.982 1.00 94.06 187 TYR A CA 1
ATOM 1384 C C . TYR A 1 187 ? -3.352 10.831 -7.679 1.00 94.06 187 TYR A C 1
ATOM 1386 O O . TYR A 1 187 ? -2.711 11.513 -8.480 1.00 94.06 187 TYR A O 1
ATOM 1394 N N . VAL A 1 188 ? -2.777 10.354 -6.570 1.00 92.88 188 VAL A N 1
ATOM 1395 C CA . VAL A 1 188 ? -1.381 10.653 -6.210 1.00 92.88 188 VAL A CA 1
ATOM 1396 C C . VAL A 1 188 ? -0.409 10.062 -7.232 1.00 92.88 188 VAL A C 1
ATOM 1398 O O . VAL A 1 188 ? 0.591 10.693 -7.582 1.00 92.88 188 VAL A O 1
ATOM 1401 N N . LYS A 1 189 ? -0.689 8.865 -7.764 1.00 90.25 189 LYS A N 1
ATOM 1402 C CA . LYS A 1 189 ? 0.166 8.246 -8.782 1.00 90.25 189 LYS A CA 1
ATOM 1403 C C . LYS A 1 189 ? 0.224 9.071 -10.072 1.00 90.25 189 LYS A C 1
ATOM 1405 O O . LYS A 1 189 ? 1.296 9.112 -10.684 1.00 90.25 189 LYS A O 1
ATOM 1410 N N . GLN A 1 190 ? -0.860 9.747 -10.459 1.00 88.56 190 GLN A N 1
ATOM 1411 C CA . GLN A 1 190 ? -0.849 10.653 -11.614 1.00 88.56 190 GLN A CA 1
ATOM 1412 C C . GLN A 1 190 ? 0.095 11.845 -11.396 1.00 88.56 190 GLN A C 1
ATOM 1414 O O . GLN A 1 190 ? 0.865 12.169 -12.298 1.00 88.56 190 GLN A O 1
ATOM 1419 N N . HIS A 1 191 ? 0.136 12.417 -10.185 1.00 87.81 191 HIS A N 1
ATOM 1420 C CA . HIS A 1 191 ? 1.085 13.487 -9.832 1.00 87.81 191 HIS A CA 1
ATOM 1421 C C . HIS A 1 191 ? 2.546 13.019 -9.802 1.00 87.81 191 HIS A C 1
ATOM 1423 O O . HIS A 1 191 ? 3.439 13.744 -10.232 1.00 87.81 191 HIS A O 1
ATOM 1429 N N . ILE A 1 192 ? 2.811 11.795 -9.330 1.00 85.06 192 ILE A N 1
ATOM 1430 C CA . ILE A 1 192 ? 4.169 11.218 -9.318 1.00 85.06 192 ILE A CA 1
ATOM 1431 C C . ILE A 1 192 ? 4.670 10.935 -10.747 1.00 85.06 192 ILE A C 1
ATOM 1433 O O . ILE A 1 192 ? 5.865 11.041 -11.022 1.00 85.06 192 ILE A O 1
ATOM 1437 N N . GLY A 1 193 ? 3.778 10.545 -11.659 1.00 76.06 193 GLY A N 1
ATOM 1438 C CA . GLY A 1 193 ? 4.115 10.206 -13.040 1.00 76.06 193 GLY A CA 1
ATOM 1439 C C . GLY A 1 193 ? 4.644 8.776 -13.234 1.00 76.06 193 GLY A C 1
ATOM 1440 O O . GLY A 1 193 ? 4.823 7.989 -12.293 1.00 76.06 193 GLY A O 1
ATOM 1441 N N . LYS A 1 194 ? 4.863 8.399 -14.502 1.00 70.44 194 LYS A N 1
ATOM 1442 C CA . LYS A 1 194 ? 5.176 7.012 -14.909 1.00 70.44 194 LYS A CA 1
ATOM 1443 C C . LYS A 1 194 ? 6.614 6.576 -14.588 1.00 70.44 194 LYS A C 1
ATOM 1445 O O . LYS A 1 194 ? 6.805 5.421 -14.233 1.00 70.44 194 LYS A O 1
ATOM 1450 N N . LEU A 1 195 ? 7.593 7.484 -14.667 1.00 71.81 195 LEU A N 1
ATOM 1451 C CA . LEU A 1 195 ? 9.037 7.184 -14.581 1.00 71.81 195 LEU A CA 1
ATOM 1452 C C . LEU A 1 195 ? 9.724 7.752 -13.324 1.00 71.81 195 LEU A C 1
ATOM 1454 O O . LEU A 1 195 ? 10.933 7.960 -13.313 1.00 71.81 195 LEU A O 1
ATOM 1458 N N . SER A 1 196 ? 8.964 8.047 -12.269 1.00 81.88 196 SER A N 1
ATOM 1459 C CA . SER A 1 196 ? 9.539 8.604 -11.042 1.00 81.88 196 SER A CA 1
ATOM 1460 C C . SER A 1 196 ? 10.423 7.601 -10.301 1.00 81.88 196 SER A C 1
ATOM 1462 O O . SER A 1 196 ? 10.082 6.423 -10.195 1.00 81.88 196 SER A O 1
ATOM 1464 N N . ALA A 1 197 ? 11.511 8.102 -9.711 1.00 86.50 197 ALA A N 1
ATOM 1465 C CA . ALA A 1 197 ? 12.328 7.355 -8.759 1.00 86.50 197 ALA A CA 1
ATOM 1466 C C . ALA A 1 197 ? 11.624 7.158 -7.403 1.00 86.50 197 ALA A C 1
ATOM 1468 O O . ALA A 1 197 ? 12.093 6.373 -6.584 1.00 86.50 197 ALA A O 1
ATOM 1469 N N . LEU A 1 198 ? 10.503 7.841 -7.144 1.00 91.12 198 LEU A N 1
ATOM 1470 C CA . LEU A 1 198 ? 9.725 7.664 -5.920 1.00 91.12 198 LEU A CA 1
ATOM 1471 C C . LEU A 1 198 ? 9.053 6.290 -5.883 1.00 91.12 198 LEU A C 1
ATOM 1473 O O . LEU A 1 198 ? 8.442 5.832 -6.852 1.00 91.12 198 LEU A O 1
ATOM 1477 N N . CYS A 1 199 ? 9.108 5.642 -4.723 1.00 93.75 199 CYS A N 1
ATOM 1478 C CA . CYS A 1 199 ? 8.411 4.389 -4.487 1.00 93.75 199 CYS A CA 1
ATOM 1479 C C . CYS A 1 199 ? 6.900 4.628 -4.415 1.00 93.75 199 CYS A C 1
ATOM 1481 O O . CYS A 1 199 ? 6.343 4.844 -3.345 1.00 93.75 199 CYS A O 1
ATOM 1483 N N . ALA A 1 200 ? 6.206 4.524 -5.549 1.00 92.69 200 ALA A N 1
ATOM 1484 C CA . ALA A 1 200 ? 4.751 4.678 -5.596 1.00 92.69 200 ALA A CA 1
ATOM 1485 C C . ALA A 1 200 ? 3.997 3.690 -4.681 1.00 92.69 200 ALA A C 1
ATOM 1487 O O . ALA A 1 200 ? 2.909 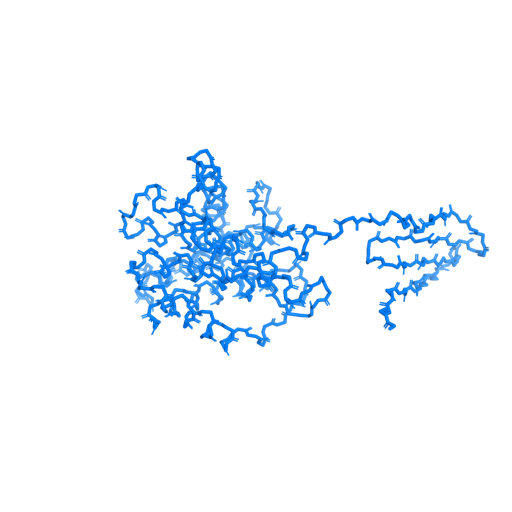4.007 -4.214 1.00 92.69 200 ALA A O 1
ATOM 1488 N N . CYS A 1 201 ? 4.574 2.517 -4.393 1.00 94.25 201 CYS A N 1
ATOM 1489 C CA . CYS A 1 201 ? 3.985 1.568 -3.445 1.00 94.25 201 CYS A CA 1
ATOM 1490 C C . CYS A 1 201 ? 4.009 2.111 -2.012 1.00 94.25 201 CYS A C 1
ATOM 1492 O O . CYS A 1 201 ? 3.026 1.995 -1.300 1.00 94.25 201 CYS A O 1
ATOM 1494 N N . ALA A 1 202 ? 5.112 2.730 -1.599 1.00 94.25 202 ALA A N 1
ATOM 1495 C CA . ALA A 1 202 ? 5.238 3.264 -0.250 1.00 94.25 202 ALA A CA 1
ATOM 1496 C C . ALA A 1 202 ? 4.699 4.689 -0.106 1.00 94.25 202 ALA A C 1
ATOM 1498 O O . ALA A 1 202 ? 4.365 5.090 0.993 1.00 94.25 202 ALA A O 1
ATOM 1499 N N . VAL A 1 203 ? 4.623 5.462 -1.190 1.00 95.44 203 VAL A N 1
ATOM 1500 C CA . VAL A 1 203 ? 4.131 6.844 -1.152 1.00 95.44 203 VAL A CA 1
ATOM 1501 C C . VAL A 1 203 ? 2.659 6.882 -1.555 1.00 95.44 203 VAL A C 1
ATOM 1503 O O . VAL A 1 203 ? 1.797 7.039 -0.699 1.00 95.44 203 VAL A O 1
ATOM 1506 N N . ALA A 1 204 ? 2.341 6.672 -2.838 1.00 96.06 204 ALA A N 1
ATOM 1507 C CA . ALA A 1 204 ? 0.973 6.825 -3.343 1.00 96.06 204 ALA A CA 1
ATOM 1508 C C . ALA A 1 204 ? -0.017 5.838 -2.710 1.00 96.06 204 ALA A C 1
ATOM 1510 O O . ALA A 1 204 ? -1.064 6.259 -2.226 1.00 96.06 204 ALA A O 1
ATOM 1511 N N . ALA A 1 205 ? 0.318 4.544 -2.677 1.00 97.62 205 ALA A N 1
ATOM 1512 C CA . ALA A 1 205 ? -0.591 3.540 -2.121 1.00 97.62 205 ALA A CA 1
ATOM 1513 C C . ALA A 1 205 ? -0.742 3.659 -0.598 1.00 97.62 205 ALA A C 1
ATOM 1515 O O . ALA A 1 205 ? -1.827 3.422 -0.071 1.00 97.62 205 ALA A O 1
ATOM 1516 N N . ALA A 1 206 ? 0.307 4.091 0.108 1.00 98.00 206 ALA A N 1
ATOM 1517 C CA . ALA A 1 206 ? 0.213 4.346 1.539 1.00 98.00 206 ALA A CA 1
ATOM 1518 C C . ALA A 1 206 ? -0.656 5.570 1.842 1.00 98.00 206 ALA A C 1
ATOM 1520 O O . ALA A 1 206 ? -1.504 5.477 2.723 1.00 98.00 206 ALA A O 1
ATOM 1521 N N . ILE A 1 207 ? -0.516 6.672 1.086 1.00 98.19 207 ILE A N 1
ATOM 1522 C CA . ILE A 1 207 ? -1.407 7.843 1.191 1.00 98.19 207 ILE A CA 1
ATOM 1523 C C . ILE A 1 207 ? -2.864 7.417 0.992 1.00 98.19 207 ILE A C 1
ATOM 1525 O O . ILE A 1 207 ? -3.708 7.747 1.820 1.00 98.19 207 ILE A O 1
ATOM 1529 N N . GLY A 1 208 ? -3.150 6.631 -0.053 1.00 98.19 208 GLY A N 1
ATOM 1530 C CA . GLY A 1 208 ? -4.491 6.093 -0.280 1.00 98.19 208 GLY A CA 1
ATOM 1531 C C . GLY A 1 208 ? -4.997 5.276 0.906 1.00 98.19 208 GLY A C 1
ATOM 1532 O O . GLY A 1 208 ? -6.061 5.570 1.450 1.00 98.19 208 GLY A O 1
ATOM 1533 N N . SER A 1 209 ? -4.207 4.305 1.368 1.00 98.62 209 SER A N 1
ATOM 1534 C CA . SER A 1 209 ? -4.596 3.464 2.504 1.00 98.62 209 SER A CA 1
ATOM 1535 C C . SER A 1 209 ? -4.826 4.271 3.781 1.00 98.62 209 SER A C 1
ATOM 1537 O O . SER A 1 209 ? -5.785 4.005 4.497 1.00 98.62 209 SER A O 1
ATOM 1539 N N . SER A 1 210 ? -4.012 5.302 4.020 1.00 98.75 210 SER A N 1
ATOM 1540 C CA . SER A 1 210 ? -4.151 6.217 5.149 1.00 98.75 210 SER A CA 1
ATOM 1541 C C . SER A 1 210 ? -5.474 6.979 5.068 1.00 98.75 210 SER A C 1
ATOM 1543 O O . SER A 1 210 ? -6.222 6.959 6.032 1.00 98.75 210 SER A O 1
ATOM 1545 N N . CYS A 1 211 ? -5.855 7.519 3.903 1.00 98.62 211 CYS A N 1
ATOM 1546 C CA . CYS A 1 211 ? -7.172 8.142 3.715 1.00 98.62 211 CYS A CA 1
ATOM 1547 C C . CYS A 1 211 ? -8.339 7.166 3.940 1.00 98.62 211 CYS A C 1
ATOM 1549 O O . CYS A 1 211 ? -9.345 7.539 4.543 1.00 98.62 211 CYS A O 1
ATOM 1551 N N . GLY A 1 212 ? -8.214 5.918 3.477 1.00 98.62 212 GLY A N 1
ATOM 1552 C CA . GLY A 1 212 ? -9.207 4.875 3.752 1.00 98.62 212 GLY A CA 1
ATOM 1553 C C . GLY A 1 212 ? -9.337 4.588 5.252 1.00 98.62 212 GLY A C 1
ATOM 1554 O O . GLY A 1 212 ? -10.445 4.482 5.768 1.00 98.62 212 GLY A O 1
ATOM 1555 N N . ILE A 1 213 ? -8.213 4.531 5.970 1.00 98.88 213 ILE A N 1
ATOM 1556 C CA . ILE A 1 213 ? -8.178 4.349 7.426 1.00 98.88 213 ILE A CA 1
ATOM 1557 C C . ILE A 1 213 ? -8.783 5.557 8.149 1.00 98.88 213 ILE A C 1
ATOM 1559 O O . ILE A 1 213 ? -9.620 5.366 9.022 1.00 98.88 213 ILE A O 1
ATOM 1563 N N . THR A 1 214 ? -8.440 6.786 7.761 1.00 98.75 214 THR A N 1
ATOM 1564 C CA . THR A 1 214 ? -9.023 8.019 8.317 1.00 98.75 214 THR A CA 1
ATOM 1565 C C . THR A 1 214 ? -10.547 8.026 8.180 1.00 98.75 214 THR A C 1
ATOM 1567 O O . THR A 1 214 ? -11.250 8.406 9.112 1.00 98.75 214 THR A O 1
ATOM 1570 N N . PHE A 1 215 ? -11.080 7.538 7.053 1.00 98.44 215 PHE A N 1
ATOM 1571 C CA . PHE A 1 215 ? -12.522 7.348 6.893 1.00 98.44 215 PHE A CA 1
ATOM 1572 C C . PHE A 1 215 ? -13.091 6.302 7.869 1.00 98.44 215 PHE A C 1
ATOM 1574 O O . PHE A 1 215 ? -14.121 6.553 8.486 1.00 98.44 215 PHE A O 1
ATOM 1581 N N . LEU A 1 216 ? -12.419 5.159 8.054 1.00 98.62 216 LEU A N 1
ATOM 1582 C CA . LEU A 1 216 ? -12.833 4.129 9.022 1.00 98.62 216 LEU A CA 1
ATOM 1583 C C . LEU A 1 216 ? -12.734 4.593 10.482 1.00 98.62 216 LEU A C 1
ATOM 1585 O O . LEU A 1 216 ? -13.375 4.003 11.343 1.00 98.62 216 LEU A O 1
ATOM 1589 N N . LEU A 1 217 ? -11.961 5.635 10.775 1.00 98.19 217 LEU A N 1
ATOM 1590 C CA . LEU A 1 217 ? -11.908 6.267 12.095 1.00 98.19 217 LEU A CA 1
ATOM 1591 C C . LEU A 1 217 ? -13.042 7.286 12.316 1.00 98.19 217 LEU A C 1
ATOM 1593 O O . LEU A 1 217 ? -13.032 7.993 13.319 1.00 98.19 217 LEU A O 1
ATOM 1597 N N . ASP A 1 218 ? -14.006 7.372 11.391 1.00 96.88 218 ASP A N 1
ATOM 1598 C CA . ASP A 1 218 ? -15.129 8.321 11.411 1.00 96.88 218 ASP A CA 1
ATOM 1599 C C . ASP A 1 218 ? -14.679 9.793 11.495 1.00 96.88 218 ASP A C 1
ATOM 1601 O O . ASP A 1 218 ? -15.395 10.666 11.995 1.00 96.88 218 ASP A O 1
ATOM 1605 N N . ALA A 1 219 ? -13.477 10.081 10.989 1.00 95.62 219 ALA A N 1
ATOM 1606 C CA . ALA A 1 219 ? -12.888 11.407 11.049 1.00 95.62 219 ALA A CA 1
ATOM 1607 C C . ALA A 1 219 ? -13.584 12.383 10.075 1.00 95.62 219 ALA A C 1
ATOM 1609 O O . ALA A 1 219 ? -14.072 11.986 9.006 1.00 95.62 219 ALA A O 1
ATOM 1610 N N . PRO A 1 220 ? -13.633 13.689 10.402 1.00 93.44 220 PRO A N 1
ATOM 1611 C CA . PRO A 1 220 ? -14.197 14.687 9.505 1.00 93.44 220 PRO A CA 1
ATOM 1612 C C . PRO A 1 220 ? -13.370 14.797 8.221 1.00 93.44 220 PRO A C 1
ATOM 1614 O O . PRO A 1 220 ? -12.176 14.518 8.192 1.00 93.44 220 PRO A O 1
ATOM 1617 N N . TYR A 1 221 ? -13.984 15.299 7.149 1.00 91.44 221 TYR A N 1
ATOM 1618 C CA . TYR A 1 221 ? -13.304 15.456 5.859 1.00 91.44 221 TYR A CA 1
ATOM 1619 C C . TYR A 1 221 ? -11.996 16.277 5.944 1.00 91.44 221 TYR A C 1
ATOM 1621 O O . TYR A 1 221 ? -11.049 15.984 5.220 1.00 91.44 221 TYR A O 1
ATOM 1629 N N . SER A 1 222 ? -11.901 17.257 6.851 1.00 94.38 222 SER A N 1
ATOM 1630 C CA . SER A 1 222 ? -10.659 18.015 7.078 1.00 94.38 222 SER A CA 1
ATOM 1631 C C . SER A 1 222 ? -9.474 17.124 7.468 1.00 94.38 222 SER A C 1
ATOM 1633 O O . SER A 1 222 ? -8.355 17.389 7.030 1.00 94.38 222 SER A O 1
ATOM 1635 N N . ALA A 1 223 ? -9.724 16.039 8.209 1.00 96.31 223 ALA A N 1
ATOM 1636 C CA . ALA A 1 223 ? -8.700 15.077 8.600 1.00 96.31 223 ALA A CA 1
ATOM 1637 C C . ALA A 1 223 ? -8.142 14.312 7.389 1.00 96.31 223 ALA A C 1
ATOM 1639 O O . ALA A 1 223 ? -6.976 13.934 7.388 1.00 96.31 223 ALA A O 1
ATOM 1640 N N . LEU A 1 224 ? -8.914 14.125 6.307 1.00 94.81 224 LEU A N 1
ATOM 1641 C CA . LEU A 1 224 ? -8.399 13.500 5.079 1.00 94.81 224 LEU A CA 1
ATOM 1642 C C . LEU A 1 224 ? -7.340 14.374 4.397 1.00 94.81 224 LEU A C 1
ATOM 1644 O O . LEU A 1 224 ? -6.312 13.866 3.950 1.00 94.81 224 LEU A O 1
ATOM 1648 N N . GLU A 1 225 ? -7.561 15.687 4.332 1.00 93.94 225 GLU A N 1
ATOM 1649 C CA . GLU A 1 225 ? -6.584 16.613 3.750 1.00 93.94 225 GLU A CA 1
ATOM 1650 C C . GLU A 1 225 ? -5.317 16.710 4.604 1.00 93.94 225 GLU A C 1
ATOM 1652 O O . GLU A 1 225 ? -4.207 16.768 4.069 1.00 93.94 225 GLU A O 1
ATOM 1657 N N . GLU A 1 226 ? -5.471 16.707 5.929 1.00 97.25 226 GLU A N 1
ATOM 1658 C CA . GLU A 1 226 ? -4.353 16.668 6.872 1.00 97.25 226 GLU A CA 1
ATOM 1659 C C . GLU A 1 226 ? -3.570 15.354 6.776 1.00 97.25 226 GLU A C 1
ATOM 1661 O O . GLU A 1 226 ? -2.346 15.383 6.635 1.00 97.25 226 GLU A O 1
ATOM 1666 N N . THR A 1 227 ? -4.271 14.220 6.701 1.00 97.94 227 THR A N 1
ATOM 1667 C CA . THR A 1 227 ? -3.693 12.888 6.472 1.00 97.94 227 THR A CA 1
ATOM 1668 C C . THR A 1 227 ? -2.789 12.888 5.237 1.00 97.94 227 THR A C 1
ATOM 1670 O O . THR A 1 227 ? -1.641 12.447 5.301 1.00 97.94 227 THR A O 1
ATOM 1673 N N . ILE A 1 228 ? -3.259 13.435 4.109 1.00 96.44 228 ILE A N 1
ATOM 1674 C CA . ILE A 1 228 ? -2.465 13.507 2.872 1.00 96.44 228 ILE A CA 1
ATOM 1675 C C . ILE A 1 228 ? -1.205 14.356 3.079 1.00 96.44 228 ILE A C 1
ATOM 1677 O O . ILE A 1 228 ? -0.115 13.928 2.694 1.00 96.44 228 ILE A O 1
ATOM 1681 N N . LYS A 1 229 ? -1.322 15.535 3.706 1.00 95.94 229 LYS A N 1
ATOM 1682 C CA . LYS A 1 229 ? -0.177 16.428 3.969 1.00 95.94 229 LYS A CA 1
ATOM 1683 C C . LYS A 1 229 ? 0.875 15.750 4.846 1.00 95.94 229 LYS A C 1
ATOM 1685 O O . LYS A 1 229 ? 2.060 15.788 4.514 1.00 95.94 229 LYS A O 1
ATOM 1690 N N . LEU A 1 230 ? 0.442 15.103 5.925 1.00 97.88 230 LEU A N 1
ATOM 1691 C CA . LEU A 1 230 ? 1.313 14.380 6.846 1.00 97.88 230 LEU A CA 1
ATOM 1692 C C . LEU A 1 230 ? 2.000 13.193 6.155 1.00 97.88 230 LEU A C 1
ATOM 1694 O O . LEU A 1 230 ? 3.214 13.038 6.278 1.00 97.88 230 LEU A O 1
ATOM 1698 N N . MET A 1 231 ? 1.269 12.400 5.366 1.00 97.50 231 MET A N 1
ATOM 1699 C CA . MET A 1 231 ? 1.843 11.266 4.634 1.00 97.50 231 MET A CA 1
ATOM 1700 C C . MET A 1 231 ? 2.878 11.711 3.593 1.00 97.50 231 MET A C 1
ATOM 1702 O O . MET A 1 231 ? 3.947 11.104 3.483 1.00 97.50 231 MET A O 1
ATOM 1706 N N . VAL A 1 232 ? 2.594 12.789 2.851 1.00 94.12 232 VAL A N 1
ATOM 1707 C CA . VAL A 1 232 ? 3.548 13.382 1.901 1.00 94.12 232 VAL A CA 1
ATOM 1708 C C . VAL A 1 232 ? 4.800 13.858 2.638 1.00 94.12 232 VAL A C 1
ATOM 1710 O O . VAL A 1 232 ? 5.910 13.521 2.225 1.00 94.12 232 VAL A O 1
ATOM 1713 N N . ALA A 1 233 ? 4.655 14.574 3.754 1.00 94.81 233 ALA A N 1
ATOM 1714 C CA . ALA A 1 233 ? 5.797 15.032 4.545 1.00 94.81 233 ALA A CA 1
ATOM 1715 C C . ALA A 1 233 ? 6.650 13.872 5.096 1.00 94.81 233 ALA A C 1
ATOM 1717 O O . ALA A 1 233 ? 7.867 14.009 5.203 1.00 94.81 233 ALA A O 1
ATOM 1718 N N . ASN A 1 234 ? 6.033 12.727 5.405 1.00 95.44 234 ASN A N 1
ATOM 1719 C CA . ASN A 1 234 ? 6.705 11.590 6.033 1.00 95.44 234 ASN A CA 1
ATOM 1720 C C . ASN A 1 234 ? 7.453 10.691 5.023 1.00 95.44 234 ASN A C 1
ATOM 1722 O O . ASN A 1 234 ? 8.595 10.305 5.262 1.00 95.44 234 ASN A O 1
ATOM 1726 N N . LEU A 1 235 ? 6.847 10.374 3.868 1.00 94.06 235 LEU A N 1
ATOM 1727 C CA . LEU A 1 235 ? 7.341 9.298 2.985 1.00 94.06 235 LEU A CA 1
ATOM 1728 C C . LEU A 1 235 ? 7.963 9.749 1.653 1.00 94.06 235 LEU A C 1
ATOM 1730 O O . LEU A 1 235 ? 8.533 8.910 0.949 1.00 94.06 235 LEU A O 1
ATOM 1734 N N . THR A 1 236 ? 7.923 11.040 1.294 1.00 86.19 236 THR A N 1
ATOM 1735 C CA . THR A 1 236 ? 8.408 11.541 -0.019 1.00 86.19 236 THR A CA 1
ATOM 1736 C C . THR A 1 236 ? 9.883 11.209 -0.313 1.00 86.19 236 THR A C 1
ATOM 1738 O O . THR A 1 236 ? 10.288 11.194 -1.468 1.00 86.19 236 THR A O 1
ATOM 1741 N N . GLY A 1 237 ? 10.698 10.866 0.690 1.00 89.06 237 GLY A N 1
ATOM 1742 C CA . GLY A 1 237 ? 12.093 10.445 0.496 1.00 89.06 237 GLY A CA 1
ATOM 1743 C C . GLY A 1 237 ? 12.302 8.982 0.074 1.00 89.06 237 GLY A C 1
ATOM 1744 O O . GLY A 1 237 ? 13.439 8.579 -0.171 1.00 89.06 237 GLY A O 1
ATOM 1745 N N . MET A 1 238 ? 11.256 8.150 0.006 1.00 93.88 238 MET A N 1
ATOM 1746 C CA . MET A 1 238 ? 11.439 6.719 -0.248 1.00 93.88 238 MET A CA 1
ATOM 1747 C C . MET A 1 238 ? 11.649 6.408 -1.738 1.00 93.88 238 MET A C 1
ATOM 1749 O O . MET A 1 238 ? 10.724 6.480 -2.547 1.00 93.88 238 MET A O 1
ATOM 1753 N N . ILE A 1 239 ? 12.862 5.979 -2.092 1.00 94.06 239 ILE A N 1
ATOM 1754 C CA . ILE A 1 239 ? 13.255 5.668 -3.475 1.00 94.06 239 ILE A CA 1
ATOM 1755 C C . ILE A 1 239 ? 12.881 4.235 -3.870 1.00 94.06 239 ILE A C 1
ATOM 1757 O O . ILE A 1 239 ? 13.031 3.290 -3.090 1.00 94.06 239 ILE A O 1
ATOM 1761 N N . CYS A 1 240 ? 12.407 4.057 -5.102 1.00 92.56 240 CYS A N 1
ATOM 1762 C CA . CYS A 1 240 ? 12.174 2.763 -5.725 1.00 92.56 240 CYS A CA 1
ATOM 1763 C C . CYS A 1 240 ? 13.467 2.228 -6.351 1.00 92.56 240 CYS A C 1
ATOM 1765 O O . CYS A 1 240 ? 14.039 2.851 -7.237 1.00 92.56 240 CYS A O 1
ATOM 1767 N N . ASP A 1 241 ? 13.906 1.050 -5.917 1.00 90.50 241 ASP A N 1
ATOM 1768 C CA . ASP A 1 241 ? 15.099 0.348 -6.411 1.00 90.50 241 ASP A CA 1
ATOM 1769 C C . ASP A 1 241 ? 14.742 -0.931 -7.190 1.00 90.50 241 ASP A C 1
ATOM 1771 O O . ASP A 1 241 ? 15.576 -1.829 -7.346 1.00 90.50 241 ASP A O 1
ATOM 1775 N N . GLY A 1 242 ? 13.497 -1.011 -7.669 1.00 88.25 242 GLY A N 1
ATOM 1776 C CA . GLY A 1 242 ? 12.943 -2.148 -8.397 1.00 88.25 242 GLY A CA 1
ATOM 1777 C C . GLY A 1 242 ? 12.194 -3.151 -7.516 1.00 88.25 242 GLY A C 1
ATOM 1778 O O . GLY A 1 242 ? 12.154 -3.058 -6.290 1.00 88.25 242 GLY A O 1
ATOM 1779 N N . ALA A 1 243 ? 11.568 -4.127 -8.171 1.00 88.75 243 ALA A N 1
ATOM 1780 C CA . ALA A 1 243 ? 10.830 -5.195 -7.511 1.00 88.75 243 ALA A CA 1
ATOM 1781 C C . ALA A 1 243 ? 11.817 -6.207 -6.896 1.00 88.75 243 ALA A C 1
ATOM 1783 O O . ALA A 1 243 ? 12.266 -7.135 -7.559 1.00 88.75 243 ALA A O 1
ATOM 1784 N N . LYS A 1 244 ? 12.169 -5.997 -5.624 1.00 93.62 244 LYS A N 1
ATOM 1785 C CA . LYS A 1 244 ? 13.069 -6.847 -4.825 1.00 93.62 244 LYS A CA 1
ATOM 1786 C C . LYS A 1 244 ? 12.457 -7.194 -3.467 1.00 93.62 244 LYS A C 1
ATOM 1788 O O . LYS A 1 244 ? 11.517 -6.535 -3.031 1.00 93.62 244 LYS A O 1
ATOM 1793 N N . LEU A 1 245 ? 13.059 -8.144 -2.750 1.00 94.81 245 LEU A N 1
ATOM 1794 C CA . LEU A 1 245 ? 12.711 -8.467 -1.356 1.00 94.81 245 LEU A CA 1
ATOM 1795 C C . LEU A 1 245 ? 12.732 -7.239 -0.419 1.00 94.81 245 LEU A C 1
ATOM 1797 O O . LEU A 1 245 ? 11.957 -7.173 0.529 1.00 94.81 245 LEU A O 1
ATOM 1801 N N . SER A 1 246 ? 13.541 -6.213 -0.717 1.00 94.81 246 SER A N 1
ATOM 1802 C CA . SER A 1 246 ? 13.548 -4.933 0.014 1.00 94.81 246 SER A CA 1
ATOM 1803 C C . SER A 1 246 ? 12.201 -4.192 -0.021 1.00 94.81 246 SER A C 1
ATOM 1805 O O . SER A 1 246 ? 11.939 -3.356 0.846 1.00 94.81 246 SER A O 1
ATOM 1807 N N . CYS A 1 247 ? 11.318 -4.502 -0.978 1.00 96.75 247 CYS A N 1
ATOM 1808 C CA . CYS A 1 247 ? 9.960 -3.966 -1.006 1.00 96.75 247 CYS A CA 1
ATOM 1809 C C . CYS A 1 247 ? 9.172 -4.348 0.252 1.00 96.75 247 CYS A C 1
ATOM 1811 O O . CYS A 1 247 ? 8.401 -3.517 0.720 1.00 96.75 247 CYS A O 1
ATOM 1813 N N . SER A 1 248 ? 9.391 -5.533 0.837 1.00 96.75 248 SER A N 1
ATOM 1814 C CA . SER A 1 248 ? 8.709 -5.938 2.071 1.00 96.75 248 SER A CA 1
ATOM 1815 C C . SER A 1 248 ? 8.986 -4.955 3.207 1.00 96.75 248 SER A C 1
ATOM 1817 O O . SER A 1 248 ? 8.049 -4.501 3.855 1.00 96.75 248 SER A O 1
ATOM 1819 N N . LEU A 1 249 ? 10.240 -4.520 3.382 1.00 97.06 249 LEU A N 1
ATOM 1820 C CA . LEU A 1 249 ? 10.616 -3.510 4.382 1.00 97.06 249 LEU A CA 1
ATOM 1821 C C . LEU A 1 249 ? 9.920 -2.168 4.121 1.00 97.06 249 LEU A C 1
ATOM 1823 O O . LEU A 1 249 ? 9.306 -1.593 5.014 1.00 97.06 249 LEU A O 1
ATOM 1827 N N . LYS A 1 250 ? 9.976 -1.691 2.874 1.00 97.50 250 LYS A N 1
ATOM 1828 C CA . LYS A 1 250 ? 9.402 -0.400 2.464 1.00 97.50 250 LYS A CA 1
ATOM 1829 C C . LYS A 1 250 ? 7.892 -0.344 2.669 1.00 97.50 250 LYS A C 1
ATOM 1831 O O . LYS A 1 250 ? 7.374 0.639 3.189 1.00 97.50 250 LYS A O 1
ATOM 1836 N N . LEU A 1 251 ? 7.197 -1.406 2.267 1.00 97.75 251 LEU A N 1
ATOM 1837 C CA . LEU A 1 251 ? 5.747 -1.517 2.387 1.00 97.75 251 LEU A CA 1
ATOM 1838 C C . LEU A 1 251 ? 5.313 -1.623 3.848 1.00 97.75 251 LEU A C 1
ATOM 1840 O O . LEU A 1 251 ? 4.337 -0.993 4.236 1.00 97.75 251 LEU A O 1
ATOM 1844 N N . THR A 1 252 ? 6.070 -2.370 4.648 1.00 97.62 252 THR A N 1
ATOM 1845 C CA . THR A 1 252 ? 5.875 -2.487 6.096 1.00 97.62 252 THR A CA 1
ATOM 1846 C C . THR A 1 252 ? 5.950 -1.116 6.765 1.00 97.62 252 THR A C 1
ATOM 1848 O O . THR A 1 252 ? 5.001 -0.714 7.431 1.00 97.62 252 THR A O 1
ATOM 1851 N N . THR A 1 253 ? 7.035 -0.362 6.537 1.00 97.88 253 THR A N 1
ATOM 1852 C CA . THR A 1 253 ? 7.186 1.002 7.071 1.00 97.88 253 THR A CA 1
ATOM 1853 C C . THR A 1 253 ? 6.031 1.897 6.637 1.00 97.88 253 THR A C 1
ATOM 1855 O O . THR A 1 253 ? 5.419 2.555 7.472 1.00 97.88 253 THR A O 1
ATOM 1858 N N . ALA A 1 254 ? 5.693 1.885 5.347 1.00 98.06 254 ALA A N 1
ATOM 1859 C CA . ALA A 1 254 ? 4.640 2.732 4.807 1.00 98.06 254 ALA A CA 1
ATOM 1860 C C . ALA A 1 254 ? 3.250 2.411 5.385 1.00 98.06 254 ALA A C 1
ATOM 1862 O O . ALA A 1 254 ? 2.478 3.327 5.654 1.00 98.06 254 ALA A O 1
ATOM 1863 N N . ALA A 1 255 ? 2.942 1.131 5.619 1.00 98.00 255 ALA A N 1
ATOM 1864 C CA . ALA A 1 255 ? 1.683 0.710 6.226 1.00 98.00 255 ALA A CA 1
ATOM 1865 C C . ALA A 1 255 ? 1.576 1.138 7.700 1.00 98.00 255 ALA A C 1
ATOM 1867 O O . ALA A 1 255 ? 0.524 1.625 8.111 1.00 98.00 255 ALA A O 1
ATOM 1868 N N . CYS A 1 256 ? 2.663 1.038 8.478 1.00 97.38 256 CYS A N 1
ATOM 1869 C CA . CYS A 1 256 ? 2.704 1.584 9.840 1.00 97.38 256 CYS A CA 1
ATOM 1870 C C . CYS A 1 256 ? 2.417 3.086 9.838 1.00 97.38 256 CYS A C 1
ATOM 1872 O O . CYS A 1 256 ? 1.559 3.562 10.580 1.00 97.38 256 CYS A O 1
ATOM 1874 N N . THR A 1 257 ? 3.119 3.820 8.971 1.00 98.31 257 THR A N 1
ATOM 1875 C CA . THR A 1 257 ? 2.959 5.268 8.841 1.00 98.31 257 THR A CA 1
ATOM 1876 C C . THR A 1 257 ? 1.537 5.636 8.430 1.00 98.31 257 THR A C 1
ATOM 1878 O O . THR A 1 257 ? 0.986 6.578 8.984 1.00 98.31 257 THR A O 1
ATOM 1881 N N . ALA A 1 258 ? 0.901 4.861 7.544 1.00 98.50 258 ALA A N 1
ATOM 1882 C CA . ALA A 1 258 ? -0.479 5.098 7.132 1.00 98.50 258 ALA A CA 1
ATOM 1883 C C . ALA A 1 258 ? -1.469 5.066 8.309 1.00 98.50 258 ALA A C 1
ATOM 1885 O O . ALA A 1 258 ? -2.330 5.940 8.392 1.00 98.50 258 ALA A O 1
ATOM 1886 N N . VAL A 1 259 ? -1.330 4.107 9.234 1.00 98.56 259 VAL A N 1
ATOM 1887 C CA . VAL A 1 259 ? -2.163 4.036 10.450 1.00 98.56 259 VAL A CA 1
ATOM 1888 C C . VAL A 1 259 ? -1.849 5.197 11.391 1.00 98.56 259 VAL A C 1
ATOM 1890 O O . VAL A 1 259 ? -2.759 5.883 11.847 1.00 98.56 259 VAL A O 1
ATOM 1893 N N . GLN A 1 260 ? -0.565 5.445 11.665 1.00 98.25 260 GLN A N 1
ATOM 1894 C CA . GLN A 1 260 ? -0.140 6.501 12.589 1.00 98.25 260 GLN A CA 1
ATOM 1895 C C . GLN A 1 260 ? -0.601 7.882 12.125 1.00 98.25 260 GLN A C 1
ATOM 1897 O O . GLN A 1 260 ? -1.131 8.654 12.913 1.00 98.25 260 GLN A O 1
ATOM 1902 N N . THR A 1 261 ? -0.427 8.190 10.842 1.00 98.00 261 THR A N 1
ATOM 1903 C CA . THR A 1 261 ? -0.833 9.473 10.277 1.00 98.00 261 THR A CA 1
ATOM 1904 C C . THR A 1 261 ? -2.348 9.645 10.269 1.00 98.00 261 THR A C 1
ATOM 1906 O O . THR A 1 261 ? -2.812 10.735 10.582 1.00 98.00 261 THR A O 1
ATOM 1909 N N . ALA A 1 262 ? -3.112 8.585 9.998 1.00 98.19 262 ALA A N 1
ATOM 1910 C CA . ALA A 1 262 ? -4.568 8.640 10.084 1.00 98.19 262 ALA A CA 1
ATOM 1911 C C . ALA A 1 262 ? -5.073 8.912 11.513 1.00 98.19 262 ALA A C 1
ATOM 1913 O O . ALA A 1 262 ? -6.105 9.544 11.678 1.00 98.19 262 ALA A O 1
ATOM 1914 N N . MET A 1 263 ? -4.348 8.455 12.541 1.00 97.31 263 MET A N 1
ATOM 1915 C CA . MET A 1 263 ? -4.667 8.738 13.949 1.00 97.31 263 MET A CA 1
ATOM 1916 C C . MET A 1 263 ? -4.231 10.132 14.419 1.00 97.31 263 MET A C 1
ATOM 1918 O O . MET A 1 263 ? -4.725 10.607 15.438 1.00 97.31 263 MET A O 1
ATOM 1922 N N . LEU A 1 264 ? -3.248 10.739 13.749 1.00 96.94 264 LEU A N 1
ATOM 192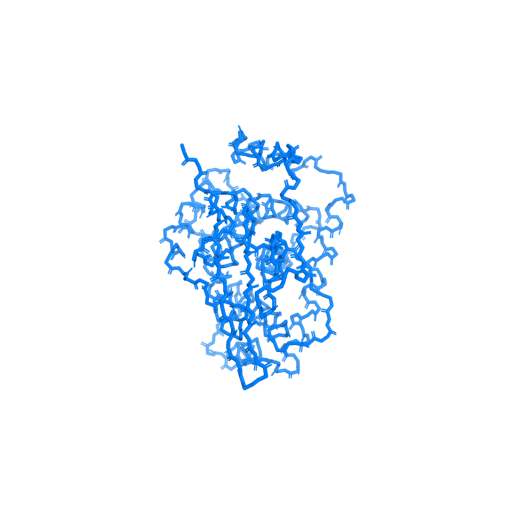3 C CA . LEU A 1 264 ? -2.718 12.061 14.099 1.00 96.94 264 LEU A CA 1
ATOM 1924 C C . LEU A 1 264 ? -3.524 13.214 13.488 1.00 96.94 264 LEU A C 1
ATOM 1926 O O . LEU A 1 264 ? -3.437 14.323 14.011 1.00 96.94 264 LEU A O 1
ATOM 1930 N N . ALA A 1 265 ? -4.225 12.955 12.383 1.00 92.75 265 ALA A N 1
ATOM 1931 C CA . ALA A 1 265 ? -5.070 13.908 11.663 1.00 92.75 265 ALA A CA 1
ATOM 1932 C C . ALA A 1 265 ? -6.471 14.029 12.283 1.00 92.75 265 ALA A C 1
ATOM 1934 O O . ALA A 1 265 ? -7.077 15.115 12.149 1.00 92.75 265 ALA A O 1
#

Foldseek 3Di:
DPDWDWDWDWDQDPVFIKIWIATRDPPRGQFIATNNHTPDHDDPPPPPPCPVVLVVLLVDDLVVQLVVLLVDDPVQLVVLVVQLVQLQVQLVCLQVVCAQVSQLVVLVVCCVVVVDPPDLLSQLLSSLLSSLRCVQRPNPGDARDAPPHSLLSSLLRHSLNRLCVVLVHDSSLSSSLSSQLRSQLSNVDSVCDDDHQADSSLQSSLLSNLLSNLSSVVHDPVLNVQLNVQSCVPRVPHGDPDSHSCSSVSSSVSSSSSNVSSVVD

Radius of gyration: 20.79 Å; chains: 1; bounding box: 54×41×65 Å

Sequence (265 aa):
PRGGLSILAHVTSEDGQATALIEGSHTHVAKVTVDGVVAFEREIQTQESNNQSASDLLDYSIKELVTACKDLPEQAYKFLIDCALSNQAVAKAGISQQLGLGLGWRYQELIHSGQLNRDLVSLVQTATAGAADARMSGYDAPVYSTNGSGNQGITASLPVLVVGQELHKTEHEIGIALAISQIITIYVKQHIGKLSALCACAVAAAIGSSCGITFLLDAPYSALEETIKLMVANLTGMICDGAKLSCSLKLTTAACTAVQTAMLA